Protein AF-A0A7C6SKD3-F1 (afdb_monomer)

Mean predicted aligned error: 18.14 Å

Sequence (193 aa):
MRTANIIDGQNKQSETYKFIPKTSSNDIINQKAKQEDQLNSYDFGNQLTISDEGLELLNKQMTEKSEEENKEENKIRDYYLELREQLKQAHESADATGESFESLGKCIQIAMRIVSGDRVPLQDQQYLMEHNMELYSMAMNMRMVKEDPKEWESLLEEDKEILKLQEFSLQENSIDTGTGIDASVEAINNKGL

Nearest PDB structures (foldseek):
  7zxe-assembly1_M  TM=4.364E-01  e=3.015E+00  Homo sapiens

Radius of gyration: 33.92 Å; Cα contacts (8 Å, |Δi|>4): 93; chains: 1; bounding box: 93×68×114 Å

Secondary structure (DSSP, 8-state):
------------------------HHHHHHHHHHHHHHHTTS--S---PPPHHHHHHHHHHHHHHHHHHHHHHHHHHHHHHHHHHHHHHHHHHHHHH-HHHHHHHHHHHHHHHHHTTPBPPHHHHHHHHHH-HHHHHHHHHTPPP-SSPPBPPPTTHHHHHHHHHHHHHHHTT--------------------

pLDDT: mean 70.15, std 23.28, range [31.17, 97.19]

Structure (mmCIF, N/CA/C/O backbone):
data_AF-A0A7C6SKD3-F1
#
_entry.id   AF-A0A7C6SKD3-F1
#
loop_
_atom_site.group_PDB
_atom_site.id
_atom_site.type_symbol
_atom_site.label_atom_id
_atom_site.label_alt_id
_atom_site.label_comp_id
_atom_site.label_asym_id
_atom_site.label_entity_id
_atom_site.label_seq_id
_atom_site.pdbx_PDB_ins_code
_atom_site.Cartn_x
_atom_site.Cartn_y
_atom_site.Cartn_z
_atom_site.occupancy
_atom_site.B_iso_or_equiv
_atom_site.auth_seq_id
_atom_site.auth_comp_id
_atom_site.auth_asym_id
_atom_site.auth_atom_id
_atom_site.pdbx_PDB_model_num
ATOM 1 N N . MET A 1 1 ? -6.766 -40.734 32.222 1.00 36.38 1 MET A N 1
ATOM 2 C CA . MET A 1 1 ? -6.476 -39.291 32.095 1.00 36.38 1 MET A CA 1
ATOM 3 C C . MET A 1 1 ? -6.251 -38.995 30.620 1.00 36.38 1 MET A C 1
ATOM 5 O O . MET A 1 1 ? -5.253 -39.442 30.077 1.00 36.38 1 MET A O 1
ATOM 9 N N . ARG A 1 2 ? -7.228 -38.379 29.946 1.00 35.38 2 ARG A N 1
ATOM 10 C CA . ARG A 1 2 ? -7.113 -37.904 28.559 1.00 35.38 2 ARG A CA 1
ATOM 11 C C . ARG A 1 2 ? -7.296 -36.393 28.612 1.00 35.38 2 ARG A C 1
ATOM 13 O O . ARG A 1 2 ? -8.394 -35.936 28.910 1.00 35.38 2 ARG A O 1
ATOM 20 N N . THR A 1 3 ? -6.209 -35.656 28.437 1.00 41.81 3 THR A N 1
ATOM 21 C CA . THR A 1 3 ? -6.215 -34.198 28.315 1.00 41.81 3 THR A CA 1
ATOM 22 C C . THR A 1 3 ? -6.422 -33.803 26.859 1.00 41.81 3 THR A C 1
ATOM 24 O O . THR A 1 3 ? -5.975 -34.492 25.943 1.00 41.81 3 THR A O 1
ATOM 27 N N . ALA A 1 4 ? -7.168 -32.717 26.702 1.00 35.06 4 ALA A N 1
ATOM 28 C CA . ALA A 1 4 ? -7.644 -32.108 25.474 1.00 35.06 4 ALA A CA 1
ATOM 29 C C . ALA A 1 4 ? -6.520 -31.553 24.580 1.00 35.06 4 ALA A C 1
ATOM 31 O O . ALA A 1 4 ? -5.434 -31.251 25.067 1.00 35.06 4 ALA A O 1
ATOM 32 N N . ASN A 1 5 ? -6.809 -31.345 23.292 1.00 32.47 5 ASN A N 1
ATOM 33 C CA . ASN A 1 5 ? -7.039 -29.989 22.783 1.00 32.47 5 ASN A CA 1
ATOM 34 C C . ASN A 1 5 ? -7.533 -30.007 21.332 1.00 32.47 5 ASN A C 1
ATOM 36 O O . ASN A 1 5 ? -6.982 -30.669 20.459 1.00 32.47 5 ASN A O 1
ATOM 40 N N . ILE A 1 6 ? -8.629 -29.276 21.146 1.00 40.06 6 ILE A N 1
ATOM 41 C CA . ILE A 1 6 ? -9.300 -28.935 19.898 1.00 40.06 6 ILE A CA 1
ATOM 42 C C . ILE A 1 6 ? -8.646 -27.657 19.401 1.00 40.06 6 ILE A C 1
ATOM 44 O O . ILE A 1 6 ? -8.921 -26.618 19.983 1.00 40.06 6 ILE A O 1
ATOM 48 N N . ILE A 1 7 ? -7.833 -27.708 18.353 1.00 39.44 7 ILE A N 1
ATOM 49 C CA . ILE A 1 7 ? -7.626 -26.570 17.453 1.00 39.44 7 ILE A CA 1
ATOM 50 C C . ILE A 1 7 ? -6.932 -27.099 16.203 1.00 39.44 7 ILE A C 1
ATOM 52 O O . ILE A 1 7 ? -5.850 -27.650 16.306 1.00 39.44 7 ILE A O 1
ATOM 56 N N . ASP A 1 8 ? -7.589 -26.970 15.056 1.00 32.28 8 ASP A N 1
ATOM 57 C CA . ASP A 1 8 ? -6.934 -26.612 13.797 1.00 32.28 8 ASP A CA 1
ATOM 58 C C . ASP A 1 8 ? -8.033 -26.140 12.847 1.00 32.28 8 ASP A C 1
ATOM 60 O O . ASP A 1 8 ? -8.538 -26.846 11.968 1.00 32.28 8 ASP A O 1
ATOM 64 N N . GLY A 1 9 ? -8.462 -24.904 13.116 1.00 32.34 9 GLY A N 1
ATOM 65 C CA . GLY A 1 9 ? -9.200 -24.097 12.166 1.00 32.34 9 GLY A CA 1
ATOM 66 C C . GLY A 1 9 ? -8.348 -23.959 10.915 1.00 32.34 9 GLY A C 1
ATOM 67 O O . GLY A 1 9 ? -7.273 -23.366 10.933 1.00 32.34 9 GLY A O 1
ATOM 68 N N . GLN A 1 10 ? -8.841 -24.550 9.834 1.00 33.12 10 GLN A N 1
ATOM 69 C CA . GLN A 1 10 ? -8.327 -24.389 8.486 1.00 33.12 10 GLN A CA 1
ATOM 70 C C . GLN A 1 10 ? -8.416 -22.906 8.097 1.00 33.12 10 GLN A C 1
ATOM 72 O O . GLN A 1 10 ? -9.406 -22.471 7.510 1.00 33.12 10 GLN A O 1
ATOM 77 N N . ASN A 1 11 ? -7.387 -22.126 8.439 1.00 31.17 11 ASN A N 1
ATOM 78 C CA . ASN A 1 11 ? -7.172 -20.793 7.899 1.00 31.17 11 ASN A CA 1
ATOM 79 C C . ASN A 1 11 ? -6.710 -20.963 6.448 1.00 31.17 11 ASN A C 1
ATOM 81 O O . ASN A 1 11 ? -5.537 -21.196 6.146 1.00 31.17 11 ASN A O 1
ATOM 85 N N . LYS A 1 12 ? -7.700 -20.976 5.557 1.00 35.66 12 LYS A N 1
ATOM 86 C CA . LYS A 1 12 ? -7.512 -21.043 4.118 1.00 35.66 12 LYS A CA 1
ATOM 87 C C . LYS A 1 12 ? -6.854 -19.745 3.654 1.00 35.66 12 LYS A C 1
ATOM 89 O O . LYS A 1 12 ? -7.475 -18.695 3.654 1.00 35.66 12 LYS A O 1
ATOM 94 N N . GLN A 1 13 ? -5.630 -19.913 3.162 1.00 32.72 13 GLN A N 1
ATOM 95 C CA . GLN A 1 13 ? -5.031 -19.120 2.092 1.00 32.72 13 GLN A CA 1
ATOM 96 C C . GLN A 1 13 ? -4.721 -17.663 2.458 1.00 32.72 13 GLN A C 1
ATOM 98 O O . GLN A 1 13 ? -5.365 -16.723 2.009 1.00 32.72 13 GLN A O 1
ATOM 103 N N . SER A 1 14 ? -3.599 -17.478 3.159 1.00 34.06 14 SER A N 1
ATOM 104 C CA . SER A 1 14 ? -2.745 -16.323 2.891 1.00 34.06 14 SER A CA 1
ATOM 105 C C . SER A 1 14 ? -2.306 -16.407 1.425 1.00 34.06 14 SER A C 1
ATOM 107 O O . SER A 1 14 ? -1.371 -17.145 1.099 1.00 34.06 14 SER A O 1
ATOM 109 N N . GLU A 1 15 ? -3.030 -15.727 0.536 1.00 34.03 15 GLU A N 1
ATOM 110 C CA . GLU A 1 15 ? -2.595 -15.487 -0.837 1.00 34.03 15 GLU A CA 1
ATOM 111 C C . GLU A 1 15 ? -1.220 -14.830 -0.770 1.00 34.03 15 GLU A C 1
ATOM 113 O O . GLU A 1 15 ? -1.035 -13.691 -0.343 1.00 34.03 15 GLU A O 1
ATOM 118 N N . THR A 1 16 ? -0.226 -15.641 -1.094 1.00 34.16 16 THR A N 1
ATOM 119 C CA . THR A 1 16 ? 1.167 -15.265 -1.147 1.00 34.16 16 THR A CA 1
ATOM 120 C C . THR A 1 16 ? 1.322 -14.155 -2.174 1.00 34.16 16 THR A C 1
ATOM 122 O O . THR A 1 16 ? 0.860 -14.276 -3.310 1.00 34.16 16 THR A O 1
ATOM 125 N N . TYR A 1 17 ? 1.988 -13.070 -1.773 1.00 39.38 17 TYR A N 1
ATOM 126 C CA . TYR A 1 17 ? 2.496 -12.052 -2.684 1.00 39.38 17 TYR A CA 1
ATOM 127 C C . TYR A 1 17 ? 3.259 -12.768 -3.796 1.00 39.38 17 TYR A C 1
ATOM 129 O O . TYR A 1 17 ? 4.359 -13.282 -3.580 1.00 39.38 17 TYR A O 1
ATOM 137 N N . LYS A 1 18 ? 2.655 -12.856 -4.981 1.00 36.44 18 LYS A N 1
ATOM 138 C CA . LYS A 1 18 ? 3.355 -13.305 -6.174 1.00 36.44 18 LYS A CA 1
ATOM 139 C C . LYS A 1 18 ? 4.285 -12.171 -6.567 1.00 36.44 18 LYS A C 1
ATOM 141 O O . LYS A 1 18 ? 3.923 -11.302 -7.351 1.00 36.44 18 LYS A O 1
ATOM 146 N N . PHE A 1 19 ? 5.481 -12.187 -5.984 1.00 45.16 19 PHE A N 1
ATOM 147 C CA . PHE A 1 19 ? 6.640 -11.602 -6.634 1.00 45.16 19 PHE A CA 1
ATOM 148 C C . PHE A 1 19 ? 6.647 -12.143 -8.057 1.00 45.16 19 PHE A C 1
ATOM 150 O O . PHE A 1 19 ? 6.649 -13.363 -8.247 1.00 45.16 19 PHE A O 1
ATOM 157 N N . ILE A 1 20 ? 6.590 -11.247 -9.041 1.00 43.16 20 ILE A N 1
ATOM 158 C CA . ILE A 1 20 ? 6.841 -11.616 -10.430 1.00 43.16 20 ILE A CA 1
ATOM 159 C C . ILE A 1 20 ? 8.179 -12.366 -10.401 1.00 43.16 20 ILE A C 1
ATOM 161 O O . ILE A 1 20 ? 9.155 -11.810 -9.882 1.00 43.16 20 ILE A O 1
ATOM 165 N N . PRO A 1 21 ? 8.241 -13.643 -10.828 1.00 38.19 21 PRO A N 1
ATOM 166 C CA . PRO A 1 21 ? 9.506 -14.347 -10.860 1.00 38.19 21 PRO A CA 1
ATOM 167 C C . PRO A 1 21 ? 10.423 -13.529 -11.758 1.00 38.19 21 PRO A C 1
ATOM 169 O O . PRO A 1 21 ? 10.154 -13.374 -12.950 1.00 38.19 21 PRO A O 1
ATOM 172 N N . LYS A 1 22 ? 11.486 -12.967 -11.173 1.00 43.47 22 LYS A N 1
ATOM 173 C CA . LYS A 1 22 ? 12.591 -12.435 -11.960 1.00 43.47 22 LYS A CA 1
ATOM 174 C C . LYS A 1 22 ? 13.006 -13.578 -12.873 1.00 43.47 22 LYS A C 1
ATOM 176 O O . LYS A 1 22 ? 13.330 -14.656 -12.370 1.00 43.47 22 LYS A O 1
ATOM 181 N N . THR A 1 23 ? 12.947 -13.359 -14.184 1.00 40.09 23 THR A N 1
ATOM 182 C CA . THR A 1 23 ? 13.621 -14.232 -15.145 1.00 40.09 23 THR A CA 1
ATOM 183 C C . THR A 1 23 ? 15.024 -14.444 -14.607 1.00 40.09 23 THR A C 1
ATOM 185 O O . THR A 1 23 ? 15.772 -13.482 -14.413 1.00 40.09 23 THR A O 1
ATOM 188 N N . SER A 1 24 ? 15.320 -15.687 -14.236 1.00 37.78 24 SER A N 1
ATOM 189 C CA . SER A 1 24 ? 16.590 -16.059 -13.632 1.00 37.78 24 SER A CA 1
ATOM 190 C C . SER A 1 24 ? 17.704 -15.635 -14.587 1.00 37.78 24 SER A C 1
ATOM 192 O O . SER A 1 24 ? 17.498 -15.643 -15.800 1.00 37.78 24 SER A O 1
ATOM 194 N N . SER A 1 25 ? 18.908 -15.323 -14.101 1.00 44.19 25 SER A N 1
ATOM 195 C CA . SER A 1 25 ? 20.061 -15.102 -14.991 1.00 44.19 25 SER A CA 1
ATOM 196 C C . SER A 1 25 ? 20.224 -16.237 -16.019 1.00 44.19 25 SER A C 1
ATOM 198 O O . SER A 1 25 ? 20.675 -15.999 -17.134 1.00 44.19 25 SER A O 1
ATOM 200 N N . ASN A 1 26 ? 19.765 -17.451 -15.688 1.00 46.06 26 ASN A N 1
ATOM 201 C CA . ASN A 1 26 ? 19.699 -18.592 -16.603 1.00 46.06 26 ASN A CA 1
ATOM 202 C C . ASN A 1 26 ? 18.664 -18.439 -17.737 1.00 46.06 26 ASN A C 1
ATOM 204 O O . ASN A 1 26 ? 18.914 -18.906 -18.845 1.00 46.06 26 ASN A O 1
ATOM 208 N N . ASP A 1 27 ? 17.536 -17.764 -17.511 1.00 47.34 27 ASP A N 1
ATOM 209 C CA . ASP A 1 27 ? 16.519 -17.493 -18.537 1.00 47.34 27 ASP A CA 1
ATOM 210 C C . ASP A 1 27 ? 17.016 -16.459 -19.559 1.00 47.34 27 ASP A C 1
ATOM 212 O O . ASP A 1 27 ? 16.749 -16.591 -20.752 1.00 47.34 27 ASP A O 1
ATOM 216 N N . ILE A 1 28 ? 17.820 -15.488 -19.111 1.00 50.88 28 ILE A N 1
ATOM 217 C CA . ILE A 1 28 ? 18.489 -14.498 -19.972 1.00 50.88 28 ILE A CA 1
ATOM 218 C C . ILE A 1 28 ? 19.565 -15.175 -20.835 1.00 50.88 28 ILE A C 1
ATOM 220 O O . ILE A 1 28 ? 19.657 -14.921 -22.036 1.00 50.88 28 ILE A O 1
ATOM 224 N N . ILE A 1 29 ? 20.353 -16.084 -20.249 1.00 50.59 29 ILE A N 1
ATOM 225 C CA . ILE A 1 29 ? 21.375 -16.864 -20.969 1.00 50.59 29 ILE A CA 1
ATOM 226 C C . ILE A 1 29 ? 20.727 -17.786 -22.015 1.00 50.59 29 ILE A C 1
AT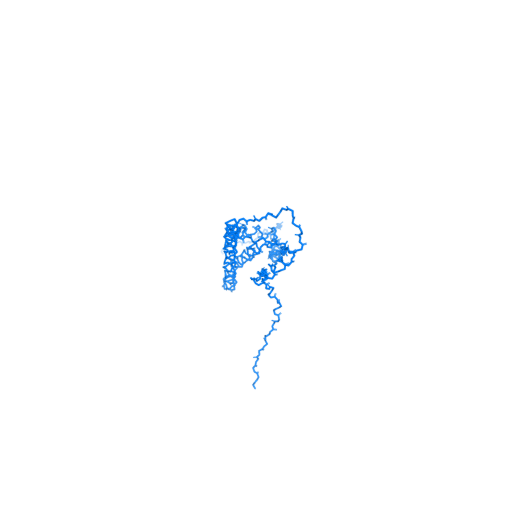OM 228 O O . ILE A 1 29 ? 21.197 -17.856 -23.150 1.00 50.59 29 ILE A O 1
ATOM 232 N N . ASN A 1 30 ? 19.609 -18.434 -21.676 1.00 50.44 30 ASN A N 1
ATOM 233 C CA . ASN A 1 30 ? 18.868 -19.288 -22.607 1.00 50.44 30 ASN A CA 1
ATOM 234 C C . ASN A 1 30 ? 18.190 -18.488 -23.732 1.00 50.44 30 ASN A C 1
ATOM 236 O O . ASN A 1 30 ? 18.108 -18.975 -24.860 1.00 50.44 30 ASN A O 1
ATOM 240 N N . GLN A 1 31 ? 17.735 -17.259 -23.465 1.00 52.88 31 GLN A N 1
ATOM 241 C CA . GLN A 1 31 ? 17.259 -16.345 -24.509 1.00 52.88 31 GLN A CA 1
ATOM 242 C C . GLN A 1 31 ? 18.395 -15.887 -25.434 1.00 52.88 31 GLN A C 1
ATOM 244 O O . GLN A 1 31 ? 18.189 -15.861 -26.647 1.00 52.88 31 GLN A O 1
ATOM 249 N N . LYS A 1 32 ? 19.596 -15.619 -24.897 1.00 53.09 32 LYS A N 1
ATOM 250 C CA . LYS A 1 32 ? 20.808 -15.331 -25.686 1.00 53.09 32 LYS A CA 1
ATOM 251 C C . LYS A 1 32 ? 21.160 -16.473 -26.641 1.00 53.09 32 LYS A C 1
ATOM 253 O O . LYS A 1 32 ? 21.282 -16.239 -27.837 1.00 53.09 32 LYS A O 1
ATOM 258 N N . ALA A 1 33 ? 21.219 -17.710 -26.143 1.00 48.31 33 ALA A N 1
ATOM 259 C CA . ALA A 1 33 ? 21.529 -18.884 -26.965 1.00 48.31 33 ALA A CA 1
ATOM 260 C C . ALA A 1 33 ? 20.506 -19.094 -28.101 1.00 48.31 33 ALA A C 1
ATOM 262 O O . ALA A 1 33 ? 20.862 -19.428 -29.226 1.00 48.31 33 ALA A O 1
ATOM 263 N N . LYS A 1 34 ? 19.220 -18.828 -27.833 1.00 42.53 34 LYS A N 1
ATOM 264 C CA . LYS A 1 34 ? 18.143 -18.942 -28.831 1.00 42.53 34 LYS A CA 1
ATOM 265 C C . LYS A 1 34 ? 18.158 -17.815 -29.875 1.00 42.53 34 LYS A C 1
ATOM 267 O O . LYS A 1 34 ? 17.693 -18.025 -30.992 1.00 42.53 34 LYS A O 1
ATOM 272 N N . GLN A 1 35 ? 18.660 -16.630 -29.516 1.00 49.22 35 GLN A N 1
ATOM 273 C CA . GLN A 1 35 ? 18.865 -15.501 -30.434 1.00 49.22 35 GLN A CA 1
ATOM 274 C C . GLN A 1 35 ? 20.098 -15.710 -31.324 1.00 49.22 35 GLN A C 1
ATOM 276 O O . GLN A 1 35 ? 20.041 -15.405 -32.514 1.00 49.22 35 GLN A O 1
ATOM 281 N N . GLU A 1 36 ? 21.176 -16.281 -30.782 1.00 47.78 36 GLU A N 1
ATOM 282 C CA . GLU A 1 36 ? 22.400 -16.616 -31.526 1.00 47.78 36 GLU A CA 1
ATOM 283 C C . GLU A 1 36 ? 22.137 -17.648 -32.644 1.00 47.78 36 GLU A C 1
ATOM 285 O O . GLU A 1 36 ? 22.645 -17.489 -33.756 1.00 47.78 36 GLU A O 1
ATOM 290 N N . ASP A 1 37 ? 21.252 -18.626 -32.412 1.00 50.78 37 ASP A N 1
ATOM 291 C CA . ASP A 1 37 ? 20.824 -19.591 -33.440 1.00 50.78 37 ASP A CA 1
ATOM 292 C C . ASP A 1 37 ? 19.944 -18.964 -34.540 1.00 50.78 37 ASP A C 1
ATOM 294 O O . ASP A 1 37 ? 20.003 -19.375 -35.700 1.00 50.78 37 ASP A O 1
ATOM 298 N N . GLN A 1 38 ? 19.131 -17.953 -34.212 1.00 46.69 38 GLN A N 1
ATOM 299 C CA . GLN A 1 38 ? 18.256 -17.283 -35.187 1.00 46.69 38 GLN A CA 1
ATOM 300 C C . GLN A 1 38 ? 19.010 -16.266 -36.062 1.00 46.69 38 GLN A C 1
ATOM 302 O O . GLN A 1 38 ? 18.671 -16.099 -37.237 1.00 46.69 38 GLN A O 1
ATOM 307 N N . LEU A 1 39 ? 20.057 -15.629 -35.525 1.00 46.00 39 LEU A N 1
ATOM 308 C CA . LEU A 1 39 ? 20.878 -14.632 -36.225 1.00 46.00 39 LEU A CA 1
ATOM 309 C C . LEU A 1 39 ? 21.798 -15.235 -37.301 1.00 46.00 39 LEU A C 1
ATOM 311 O O . LEU A 1 39 ? 22.167 -14.535 -38.239 1.00 46.00 39 LEU A O 1
ATOM 315 N N . ASN A 1 40 ? 22.110 -16.532 -37.227 1.00 47.28 40 ASN A N 1
ATOM 316 C CA . ASN A 1 40 ? 22.946 -17.225 -38.217 1.00 47.28 40 ASN A CA 1
ATOM 317 C C . ASN A 1 40 ? 22.213 -17.638 -39.511 1.00 47.28 40 ASN A C 1
ATOM 319 O O . ASN A 1 40 ? 22.817 -18.280 -40.369 1.00 47.28 40 ASN A O 1
ATOM 323 N N . SER A 1 41 ? 20.930 -17.287 -39.679 1.00 45.91 41 SER A N 1
ATOM 324 C CA . SER A 1 41 ? 20.141 -17.657 -40.871 1.00 45.91 41 SER A CA 1
ATOM 325 C C . SER A 1 41 ? 19.769 -16.494 -41.800 1.00 45.91 41 SER A C 1
ATOM 327 O O . SER A 1 41 ? 19.127 -16.725 -42.825 1.00 45.91 41 SER A O 1
ATOM 329 N N . TYR A 1 42 ? 20.163 -15.256 -41.479 1.00 42.62 42 TYR A N 1
ATOM 330 C CA . TYR A 1 42 ? 19.771 -14.074 -42.250 1.00 42.62 42 TYR A CA 1
ATOM 331 C C . TYR A 1 42 ? 20.928 -13.552 -43.111 1.00 42.62 42 TYR A C 1
ATOM 333 O O . TYR A 1 42 ? 21.906 -13.001 -42.609 1.00 42.62 42 TYR A O 1
ATOM 341 N N . ASP A 1 43 ? 20.793 -13.757 -44.421 1.00 48.34 43 ASP A N 1
ATOM 342 C CA . ASP A 1 43 ? 21.703 -13.287 -45.465 1.00 48.34 43 ASP A CA 1
ATOM 343 C C . ASP A 1 43 ? 21.813 -11.748 -45.468 1.00 48.34 43 ASP A C 1
ATOM 345 O O . ASP A 1 43 ? 20.840 -11.015 -45.269 1.00 48.34 43 ASP A O 1
ATOM 349 N N . PHE A 1 44 ? 23.044 -11.270 -45.623 1.00 49.59 44 PHE A N 1
ATOM 350 C CA . PHE A 1 44 ? 23.548 -9.976 -45.169 1.00 49.59 44 PHE A CA 1
ATOM 351 C C . PHE A 1 44 ? 23.442 -8.906 -46.260 1.00 49.59 44 PHE A C 1
ATOM 353 O O . PHE A 1 44 ? 23.948 -9.074 -47.366 1.00 49.59 44 PHE A O 1
ATOM 360 N N . GLY A 1 45 ? 22.856 -7.755 -45.919 1.00 46.12 45 GLY A N 1
ATOM 361 C CA . GLY A 1 45 ? 22.922 -6.549 -46.749 1.00 46.12 45 GLY A CA 1
ATOM 362 C C . GLY A 1 45 ? 23.544 -5.352 -46.040 1.00 46.12 45 GLY A C 1
ATOM 363 O O . GLY A 1 45 ? 24.390 -4.693 -46.620 1.00 46.12 45 GLY A O 1
ATOM 364 N N . ASN A 1 46 ? 23.148 -5.083 -44.792 1.00 56.16 46 ASN A N 1
ATOM 365 C CA . ASN A 1 46 ? 23.699 -4.022 -43.943 1.00 56.16 46 ASN A CA 1
ATOM 366 C C . ASN A 1 46 ? 23.430 -4.383 -42.472 1.00 56.16 46 ASN A C 1
ATOM 368 O O . ASN A 1 46 ? 22.368 -4.063 -41.937 1.00 56.16 46 ASN A O 1
ATOM 372 N N . GLN A 1 47 ? 24.351 -5.088 -41.815 1.00 57.72 47 GLN A N 1
ATOM 373 C CA . GLN A 1 47 ? 24.240 -5.364 -40.381 1.00 57.72 47 GLN A CA 1
ATOM 374 C C . GLN A 1 47 ? 24.671 -4.123 -39.594 1.00 57.72 47 GLN A C 1
ATOM 376 O O . GLN A 1 47 ? 25.832 -3.722 -39.627 1.00 57.72 47 GLN A O 1
ATOM 381 N N . LEU A 1 48 ? 23.728 -3.504 -38.885 1.00 63.44 48 LEU A N 1
ATOM 382 C CA . LEU A 1 48 ? 24.029 -2.481 -37.887 1.00 63.44 48 LEU A CA 1
ATOM 383 C C . LEU A 1 48 ? 24.611 -3.177 -36.653 1.00 63.44 48 LEU A C 1
ATOM 385 O O . LEU A 1 48 ? 23.876 -3.739 -35.845 1.00 63.44 48 LEU A O 1
ATOM 389 N N . THR A 1 49 ? 25.934 -3.168 -36.524 1.00 68.06 49 THR A N 1
ATOM 390 C CA . THR A 1 49 ? 26.627 -3.604 -35.309 1.00 68.06 49 THR A CA 1
ATOM 391 C C . THR A 1 49 ? 26.887 -2.394 -34.420 1.00 68.06 49 THR A C 1
ATOM 393 O O . THR A 1 49 ? 27.441 -1.393 -34.876 1.00 68.06 49 THR A O 1
ATOM 396 N N . ILE A 1 50 ? 26.491 -2.474 -33.153 1.00 76.62 50 ILE A N 1
ATOM 397 C CA . ILE A 1 50 ? 26.901 -1.502 -32.134 1.00 76.62 50 ILE A CA 1
ATOM 398 C C . ILE A 1 50 ? 28.404 -1.685 -31.875 1.00 76.62 50 ILE A C 1
ATOM 400 O O . ILE A 1 50 ? 28.878 -2.819 -31.829 1.00 76.62 50 ILE A O 1
ATOM 404 N N . SER A 1 51 ? 29.156 -0.584 -31.746 1.00 85.38 51 SER A N 1
ATOM 405 C CA . SER A 1 51 ? 30.565 -0.650 -31.336 1.00 85.38 51 SER A CA 1
ATOM 406 C C . SER A 1 51 ? 30.681 -1.237 -29.928 1.00 85.38 51 SER A C 1
ATOM 408 O O . SER A 1 51 ? 29.779 -1.052 -29.115 1.00 85.38 51 SER A O 1
ATOM 410 N N . ASP A 1 52 ? 31.800 -1.885 -29.605 1.00 84.62 52 ASP A N 1
ATOM 411 C CA . ASP A 1 52 ? 32.017 -2.463 -28.269 1.00 84.62 52 ASP A CA 1
ATOM 412 C C . ASP A 1 52 ? 31.798 -1.428 -27.144 1.00 84.62 52 ASP A C 1
ATOM 414 O O . ASP A 1 52 ? 31.127 -1.716 -26.154 1.00 84.62 52 ASP A O 1
ATOM 418 N N . GLU A 1 53 ? 32.253 -0.186 -27.354 1.00 85.38 53 GLU A N 1
ATOM 419 C CA . GLU A 1 53 ? 32.031 0.950 -26.443 1.00 85.38 53 GLU A CA 1
ATOM 420 C C . GLU A 1 53 ? 30.539 1.313 -26.297 1.00 85.38 53 GLU A C 1
ATOM 422 O O . GLU A 1 53 ? 30.059 1.594 -25.198 1.00 85.38 53 GLU A O 1
ATOM 427 N N . GLY A 1 54 ? 29.767 1.264 -27.389 1.00 87.31 54 GLY A N 1
ATOM 428 C CA . GLY A 1 54 ? 28.322 1.497 -27.351 1.00 87.31 54 GLY A CA 1
ATOM 429 C C . GLY A 1 54 ? 27.558 0.378 -26.636 1.00 87.31 54 GLY A C 1
ATOM 430 O O . GLY A 1 54 ? 26.556 0.643 -25.970 1.00 87.31 54 GLY A O 1
ATOM 431 N N . LEU A 1 55 ? 28.040 -0.864 -26.734 1.00 85.00 55 LEU A N 1
ATOM 432 C CA . LEU A 1 55 ? 27.458 -2.013 -26.041 1.00 85.00 55 LEU A CA 1
ATOM 433 C C . LEU A 1 55 ? 27.702 -1.917 -24.529 1.00 85.00 55 LEU A C 1
ATOM 435 O O . LEU A 1 55 ? 26.801 -2.189 -23.734 1.00 85.00 55 LEU A O 1
ATOM 439 N N . GLU A 1 56 ? 28.909 -1.510 -24.131 1.00 86.62 56 GLU A N 1
ATOM 440 C CA . GLU A 1 56 ? 29.274 -1.282 -22.732 1.00 86.62 56 GLU A CA 1
ATOM 441 C C . GLU A 1 56 ? 28.425 -0.170 -22.104 1.00 86.62 56 GLU A C 1
ATOM 443 O O . GLU A 1 56 ? 27.855 -0.371 -21.029 1.00 86.62 56 GLU A O 1
ATOM 448 N N . LEU A 1 57 ? 28.258 0.960 -22.802 1.00 91.25 57 LEU A N 1
ATOM 449 C CA . LEU A 1 57 ? 27.398 2.062 -22.360 1.00 91.25 57 LEU A CA 1
ATOM 450 C C . LEU A 1 57 ? 25.947 1.603 -22.145 1.00 91.25 57 LEU A C 1
ATOM 452 O O . LEU A 1 57 ? 25.342 1.924 -21.122 1.00 91.25 57 LEU A O 1
ATOM 456 N N . LEU A 1 58 ? 25.395 0.836 -23.091 1.00 88.19 58 LEU A N 1
ATOM 457 C CA . LEU A 1 58 ? 24.028 0.324 -22.995 1.00 88.19 58 LEU A CA 1
ATOM 458 C C . LEU A 1 58 ? 23.870 -0.625 -21.803 1.00 88.19 58 LEU A C 1
ATOM 460 O O . LEU A 1 58 ? 22.927 -0.483 -21.028 1.00 88.19 58 LEU A O 1
ATOM 464 N N . ASN A 1 59 ? 24.800 -1.568 -21.629 1.00 86.06 59 ASN A N 1
ATOM 465 C CA . ASN A 1 59 ? 24.779 -2.486 -20.492 1.00 86.06 59 ASN A CA 1
ATOM 466 C C . ASN A 1 59 ? 24.865 -1.72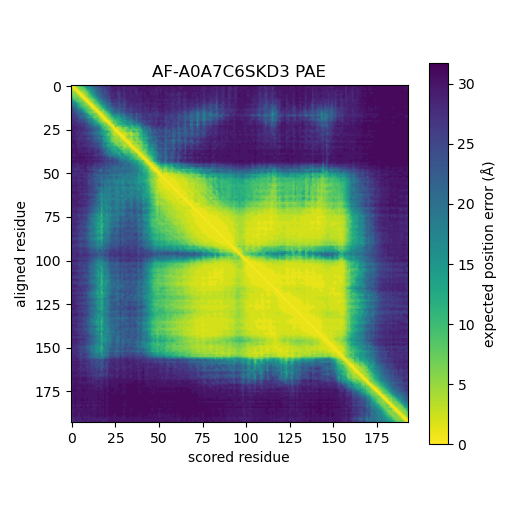9 -19.165 1.00 86.06 59 ASN A C 1
ATOM 468 O O . ASN A 1 59 ? 24.097 -2.026 -18.255 1.00 86.06 59 ASN A O 1
ATOM 472 N N . LYS A 1 60 ? 25.739 -0.720 -19.079 1.00 91.56 60 LYS A N 1
ATOM 473 C CA . LYS A 1 60 ? 25.869 0.141 -17.901 1.00 91.56 60 LYS A CA 1
ATOM 474 C C . LYS A 1 60 ? 24.564 0.875 -17.583 1.00 91.56 60 LYS A C 1
ATOM 476 O O . LYS A 1 60 ? 24.103 0.839 -16.445 1.00 91.56 60 LYS A O 1
ATOM 481 N N . GLN A 1 61 ? 23.929 1.478 -18.587 1.00 90.00 61 GLN A N 1
ATOM 482 C CA . GLN A 1 61 ? 22.644 2.155 -18.411 1.00 90.00 61 GLN A CA 1
ATOM 483 C C . GLN A 1 61 ? 21.546 1.180 -17.956 1.00 90.00 61 GLN A C 1
ATOM 485 O O . GLN A 1 61 ? 20.725 1.515 -17.104 1.00 90.00 61 GLN A O 1
ATOM 490 N N . MET A 1 62 ? 21.538 -0.041 -18.497 1.00 83.19 62 MET A N 1
ATOM 491 C CA . MET A 1 62 ? 20.601 -1.090 -18.091 1.00 83.19 62 MET A CA 1
ATOM 492 C C . MET A 1 62 ? 20.837 -1.541 -16.645 1.00 83.19 62 MET A C 1
ATOM 494 O O . MET A 1 62 ? 19.867 -1.732 -15.911 1.00 83.19 62 MET A O 1
ATOM 498 N N . THR A 1 63 ? 22.094 -1.688 -16.211 1.00 84.56 63 THR A N 1
ATOM 499 C CA . THR A 1 63 ? 22.414 -2.034 -14.818 1.00 84.56 63 THR A CA 1
ATOM 500 C C . THR A 1 63 ? 22.024 -0.922 -13.854 1.00 84.56 63 THR A C 1
ATOM 502 O O . THR A 1 63 ? 21.360 -1.213 -12.866 1.00 84.56 63 THR A O 1
ATOM 505 N N . GLU A 1 64 ? 22.341 0.338 -14.167 1.00 88.50 64 GLU A N 1
ATOM 506 C CA . GLU A 1 64 ? 21.990 1.498 -13.333 1.00 88.50 64 GLU A CA 1
ATOM 507 C C . GLU A 1 64 ? 20.471 1.625 -13.185 1.00 88.50 64 GLU A C 1
ATOM 509 O O . GLU A 1 64 ? 19.954 1.716 -12.073 1.00 88.50 64 GLU A O 1
ATOM 514 N N . LYS A 1 65 ? 19.735 1.515 -14.297 1.00 81.62 6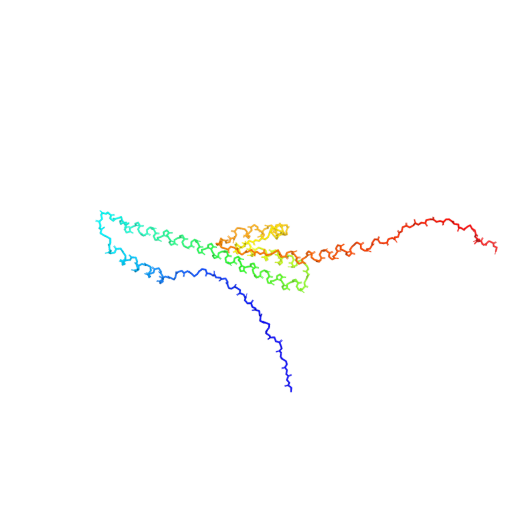5 LYS A N 1
ATOM 515 C CA . LYS A 1 65 ? 18.270 1.533 -14.280 1.00 81.62 65 LYS A CA 1
ATOM 516 C C . LYS A 1 65 ? 17.691 0.384 -13.449 1.00 81.62 65 LYS A C 1
ATOM 518 O O . LYS A 1 65 ? 16.796 0.602 -12.639 1.00 81.62 65 LYS A O 1
ATOM 523 N N . SER A 1 66 ? 18.218 -0.830 -13.615 1.00 79.50 66 SER A N 1
ATOM 524 C CA . SER A 1 66 ? 17.808 -1.989 -12.814 1.00 79.50 66 SER A CA 1
ATOM 525 C C . SER A 1 66 ? 18.091 -1.772 -11.322 1.00 79.50 66 SER A C 1
ATOM 527 O O . SER A 1 66 ? 17.285 -2.143 -10.472 1.00 79.50 66 SER A O 1
ATOM 529 N N . GLU A 1 67 ? 19.232 -1.191 -10.958 1.00 86.12 67 GLU A N 1
ATOM 530 C CA . GLU A 1 67 ? 19.567 -0.878 -9.564 1.00 86.12 67 GLU A CA 1
ATOM 531 C C . GLU A 1 67 ? 18.619 0.163 -8.956 1.00 86.12 67 GLU A C 1
ATOM 533 O O . GLU A 1 67 ? 18.161 -0.019 -7.825 1.00 86.12 67 GLU A O 1
ATOM 538 N N . GLU A 1 68 ? 18.282 1.214 -9.706 1.00 81.44 68 GLU A N 1
ATOM 539 C CA . GLU A 1 68 ? 17.309 2.232 -9.298 1.00 81.44 68 GLU A CA 1
ATOM 540 C C . GLU A 1 68 ? 15.912 1.638 -9.092 1.00 81.44 68 GLU A C 1
ATOM 542 O O . GLU A 1 68 ? 15.311 1.844 -8.037 1.00 81.44 68 GLU A O 1
ATOM 547 N N . GLU A 1 69 ? 15.428 0.836 -10.043 1.00 77.06 69 GLU A N 1
ATOM 548 C CA . GLU A 1 69 ? 14.144 0.132 -9.933 1.00 77.06 69 GLU A CA 1
ATOM 549 C C . GLU A 1 69 ? 14.118 -0.779 -8.698 1.00 77.06 69 GLU A C 1
ATOM 551 O O . GLU A 1 69 ? 13.195 -0.706 -7.884 1.00 77.06 69 GLU A O 1
ATOM 556 N N . ASN A 1 70 ? 15.178 -1.565 -8.479 1.00 82.88 70 ASN A N 1
ATOM 557 C CA . ASN A 1 70 ? 15.295 -2.403 -7.285 1.00 82.88 70 ASN A CA 1
ATOM 558 C C . ASN A 1 70 ? 15.284 -1.570 -5.994 1.00 82.88 70 ASN A C 1
ATOM 560 O O . ASN A 1 70 ? 14.733 -2.007 -4.984 1.00 82.88 70 ASN A O 1
ATOM 564 N N . LYS A 1 71 ? 15.898 -0.382 -5.992 1.00 88.19 71 LYS A N 1
ATOM 565 C CA . LYS A 1 71 ? 15.932 0.499 -4.820 1.00 88.19 71 LYS A CA 1
ATOM 566 C C . LYS A 1 71 ? 14.547 1.042 -4.484 1.00 88.19 71 LYS A C 1
ATOM 568 O O . LYS A 1 71 ? 14.184 1.038 -3.309 1.00 88.19 71 LYS A O 1
ATOM 573 N N . GLU A 1 72 ? 13.781 1.488 -5.476 1.00 84.62 72 GLU A N 1
ATOM 574 C CA . GLU A 1 72 ? 12.409 1.960 -5.258 1.00 84.62 72 GLU A CA 1
ATOM 575 C C . GLU A 1 72 ? 11.485 0.818 -4.812 1.00 84.62 72 GLU A C 1
ATOM 577 O O . GLU A 1 72 ? 10.767 0.960 -3.822 1.00 84.62 72 GLU A O 1
ATOM 582 N N . GLU A 1 73 ? 11.577 -0.360 -5.439 1.00 86.50 73 GLU A N 1
ATOM 583 C CA . GLU A 1 73 ? 10.832 -1.545 -4.995 1.00 86.50 73 GLU A CA 1
ATOM 584 C C . GLU A 1 73 ? 11.163 -1.942 -3.551 1.00 86.50 73 GLU A C 1
ATOM 586 O O . GLU A 1 73 ? 10.276 -2.342 -2.793 1.00 86.50 73 GLU A O 1
ATOM 591 N N . ASN A 1 74 ? 12.435 -1.840 -3.154 1.00 89.69 74 ASN A N 1
ATOM 592 C CA . ASN A 1 74 ? 12.855 -2.121 -1.784 1.00 89.69 74 ASN A CA 1
ATOM 593 C C . ASN A 1 74 ? 12.243 -1.119 -0.798 1.00 89.69 74 ASN A C 1
ATOM 595 O O . ASN A 1 74 ? 11.725 -1.546 0.227 1.00 89.69 74 ASN A O 1
ATOM 599 N N . LYS A 1 75 ? 12.215 0.181 -1.122 1.00 93.12 75 LYS A N 1
ATOM 600 C CA . LYS A 1 75 ? 11.578 1.194 -0.260 1.00 93.12 75 LYS A CA 1
ATOM 601 C C . LYS A 1 75 ? 10.093 0.921 -0.054 1.00 93.12 75 LYS A C 1
ATOM 603 O O . LYS A 1 75 ? 9.618 0.975 1.077 1.00 93.12 75 LYS A O 1
ATOM 608 N N . ILE A 1 76 ? 9.369 0.613 -1.132 1.00 93.25 76 ILE A N 1
ATOM 609 C CA . ILE A 1 76 ? 7.938 0.297 -1.053 1.00 93.25 76 ILE A CA 1
ATOM 610 C C . ILE A 1 76 ? 7.725 -0.953 -0.193 1.00 93.25 76 ILE A C 1
ATOM 612 O O . ILE A 1 76 ? 6.831 -0.984 0.652 1.00 93.25 76 ILE A O 1
ATOM 616 N N . ARG A 1 77 ? 8.574 -1.974 -0.364 1.00 92.25 77 ARG A N 1
ATOM 617 C CA . ARG A 1 77 ? 8.520 -3.202 0.436 1.00 92.25 77 ARG A CA 1
ATOM 618 C C . ARG A 1 77 ? 8.766 -2.937 1.917 1.00 92.25 77 ARG A C 1
ATOM 620 O O . ARG A 1 77 ? 8.011 -3.444 2.742 1.00 92.25 77 ARG A O 1
ATOM 627 N N . ASP A 1 78 ? 9.799 -2.173 2.244 1.00 94.31 78 ASP A N 1
ATOM 628 C CA . ASP A 1 78 ? 10.157 -1.859 3.626 1.00 94.31 78 ASP A CA 1
ATOM 629 C C . ASP A 1 78 ? 9.030 -1.071 4.303 1.00 94.31 78 ASP A C 1
ATOM 631 O O . ASP A 1 78 ? 8.592 -1.432 5.395 1.00 94.31 78 ASP A O 1
ATOM 635 N N . TYR A 1 79 ? 8.471 -0.080 3.602 1.00 95.69 79 TYR A N 1
ATOM 636 C CA . TYR A 1 79 ? 7.316 0.680 4.074 1.00 95.69 79 TYR A CA 1
ATOM 637 C C . TYR A 1 79 ? 6.080 -0.205 4.293 1.00 95.69 79 TYR A C 1
ATOM 639 O O . TYR A 1 79 ? 5.390 -0.101 5.306 1.00 95.69 79 TYR A O 1
ATOM 647 N N . TYR A 1 80 ? 5.811 -1.138 3.378 1.00 94.44 80 TYR A N 1
ATOM 648 C CA . TYR A 1 80 ? 4.706 -2.081 3.524 1.00 94.44 80 TYR A CA 1
ATOM 649 C C . TYR A 1 80 ? 4.858 -2.990 4.755 1.00 94.44 80 TYR A C 1
ATOM 651 O O . TYR A 1 80 ? 3.883 -3.271 5.457 1.00 94.44 80 TYR A O 1
ATOM 659 N N . LEU A 1 81 ? 6.080 -3.460 5.027 1.00 94.69 81 LEU A N 1
ATOM 660 C CA . LEU A 1 81 ? 6.380 -4.264 6.214 1.00 94.69 81 LEU A CA 1
ATOM 661 C C . LEU A 1 81 ? 6.193 -3.460 7.502 1.00 94.69 81 LEU A C 1
ATOM 663 O O . LEU A 1 81 ? 5.663 -3.997 8.473 1.00 94.69 81 LEU A O 1
ATOM 667 N N . GLU A 1 82 ? 6.573 -2.185 7.492 1.00 96.12 82 GLU A N 1
ATOM 668 C CA . GLU A 1 82 ? 6.351 -1.275 8.611 1.00 96.12 82 GLU A CA 1
ATOM 669 C C . GLU A 1 82 ? 4.855 -1.112 8.911 1.00 96.12 82 GLU A C 1
ATOM 671 O O . GLU A 1 82 ? 4.430 -1.336 10.044 1.00 96.12 82 GLU A O 1
ATOM 676 N N . LEU A 1 83 ? 4.035 -0.821 7.894 1.00 94.88 83 LEU A N 1
ATOM 677 C CA . LEU A 1 83 ? 2.579 -0.718 8.055 1.00 94.88 83 LEU A CA 1
ATOM 678 C C . LEU A 1 83 ? 1.969 -2.010 8.603 1.00 94.88 83 LEU A C 1
ATOM 680 O O . LEU A 1 83 ? 1.090 -1.971 9.460 1.00 94.88 83 LEU A O 1
ATOM 684 N N . ARG A 1 84 ? 2.451 -3.168 8.145 1.00 93.81 84 ARG A N 1
ATOM 685 C CA . ARG A 1 84 ? 1.978 -4.467 8.633 1.00 93.81 84 ARG A CA 1
ATOM 686 C C . ARG A 1 84 ? 2.263 -4.664 10.123 1.00 93.81 84 ARG A C 1
ATOM 688 O O . ARG A 1 84 ? 1.428 -5.225 10.831 1.00 93.81 84 ARG A O 1
ATOM 695 N N . GLU A 1 85 ? 3.430 -4.233 10.585 1.00 94.44 85 GLU A N 1
ATOM 696 C CA . GLU A 1 85 ? 3.800 -4.306 11.998 1.00 94.44 85 GLU A CA 1
ATOM 697 C C . GLU A 1 85 ? 2.980 -3.314 12.836 1.00 94.44 85 GLU A C 1
ATOM 699 O O . GLU A 1 85 ? 2.432 -3.696 13.870 1.00 94.44 85 GLU A O 1
ATOM 704 N N . GLN A 1 86 ? 2.791 -2.081 12.350 1.00 93.56 86 GLN A N 1
ATOM 705 C CA . GLN A 1 86 ? 1.918 -1.094 12.997 1.00 93.56 86 GLN A CA 1
ATOM 706 C C . GLN A 1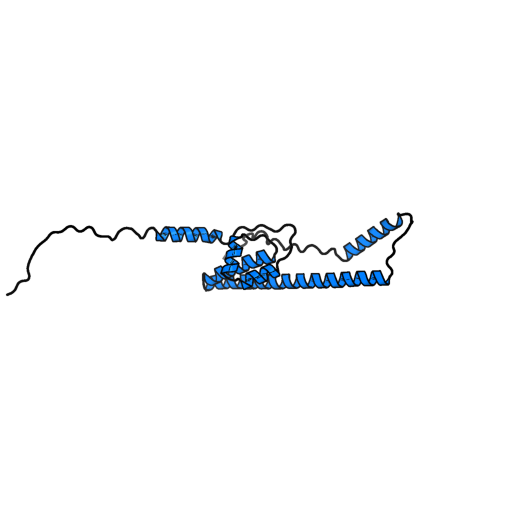 86 ? 0.469 -1.595 13.104 1.00 93.56 86 GLN A C 1
ATOM 708 O O . GLN A 1 86 ? -0.158 -1.442 14.149 1.00 93.56 86 GLN A O 1
ATOM 713 N N . LEU A 1 87 ? -0.055 -2.250 12.061 1.00 93.50 87 LEU A N 1
ATOM 714 C CA . LEU A 1 87 ? -1.397 -2.838 12.076 1.00 93.50 87 LEU A CA 1
ATOM 715 C C . LEU A 1 87 ? -1.526 -3.915 13.158 1.00 93.50 87 LEU A C 1
ATOM 717 O O . LEU A 1 87 ? -2.516 -3.960 13.884 1.00 93.50 87 LEU A O 1
ATOM 721 N N . LYS A 1 88 ? -0.515 -4.778 13.286 1.00 91.62 88 LYS A N 1
ATOM 722 C CA . LYS A 1 88 ? -0.491 -5.820 14.314 1.00 91.62 88 LYS A CA 1
ATOM 723 C C . LYS A 1 88 ? -0.501 -5.214 15.720 1.00 91.62 88 LYS A C 1
ATOM 725 O O . LYS A 1 88 ? -1.290 -5.643 16.555 1.00 91.62 88 LYS A O 1
ATOM 730 N N . GLN A 1 89 ? 0.314 -4.188 15.953 1.00 90.69 89 GLN A N 1
ATOM 731 C CA . GLN A 1 89 ? 0.350 -3.470 17.230 1.00 90.69 89 GLN A CA 1
ATOM 732 C C . GLN A 1 89 ? -0.973 -2.755 17.527 1.00 90.69 89 GLN A C 1
ATOM 734 O O . GLN A 1 89 ? -1.424 -2.752 18.673 1.00 90.69 89 GLN A O 1
ATOM 739 N N . ALA A 1 90 ? -1.619 -2.184 16.504 1.00 88.88 90 ALA A N 1
ATOM 740 C CA . ALA A 1 90 ? -2.933 -1.567 16.637 1.00 88.88 90 ALA A CA 1
ATOM 741 C C . ALA A 1 90 ? -3.994 -2.597 17.052 1.00 88.88 90 ALA A C 1
ATOM 743 O O . ALA A 1 90 ? -4.749 -2.328 17.979 1.00 88.88 90 ALA A O 1
ATOM 744 N N . HIS A 1 91 ? -4.005 -3.792 16.452 1.00 85.00 91 HIS A N 1
ATOM 745 C CA . HIS A 1 91 ? -4.907 -4.872 16.866 1.00 85.00 91 HIS A CA 1
ATOM 746 C C . HIS A 1 91 ? -4.657 -5.330 18.307 1.00 85.00 91 HIS A C 1
ATOM 748 O O . HIS A 1 91 ? -5.594 -5.381 19.097 1.00 85.00 91 HIS A O 1
ATOM 754 N N . GLU A 1 92 ? -3.400 -5.591 18.678 1.00 86.75 92 GLU A N 1
ATOM 755 C CA . GLU A 1 92 ? -3.044 -5.991 20.049 1.00 86.75 92 GLU A CA 1
ATOM 756 C C . GLU A 1 92 ? -3.433 -4.918 21.084 1.00 86.75 92 GLU A C 1
ATOM 758 O O . GLU A 1 92 ? -3.824 -5.234 22.207 1.00 86.75 92 GLU A O 1
ATOM 763 N N . SER A 1 93 ? -3.353 -3.641 20.704 1.00 82.62 93 SER A N 1
ATOM 764 C CA . SER A 1 93 ? -3.714 -2.515 21.570 1.00 82.62 93 SER A CA 1
ATOM 765 C C . SER A 1 93 ? -5.223 -2.267 21.618 1.00 82.62 93 SER A C 1
ATOM 767 O O . SER A 1 93 ? -5.736 -1.886 22.672 1.00 82.62 93 SER A O 1
ATOM 769 N N . ALA A 1 94 ? -5.954 -2.506 20.526 1.00 78.75 94 ALA A N 1
ATOM 770 C CA . ALA A 1 94 ? -7.411 -2.377 20.476 1.00 78.75 94 ALA A CA 1
ATOM 771 C C . ALA A 1 94 ? -8.087 -3.315 21.481 1.00 78.75 94 ALA A C 1
ATOM 773 O O . ALA A 1 94 ? -8.935 -2.862 22.253 1.00 78.75 94 ALA A O 1
ATOM 774 N N . ASP A 1 95 ? -7.608 -4.558 21.572 1.00 73.25 95 ASP A N 1
ATOM 775 C CA . ASP A 1 95 ? -8.073 -5.546 22.553 1.00 73.25 95 ASP A CA 1
ATOM 776 C C . ASP A 1 95 ? -7.866 -5.085 24.011 1.00 73.25 95 ASP A C 1
ATOM 778 O O . ASP A 1 95 ? -8.573 -5.527 24.919 1.00 73.25 95 ASP A O 1
ATOM 782 N N . ALA A 1 96 ? -6.909 -4.179 24.251 1.00 72.12 96 ALA A N 1
ATOM 783 C CA . ALA A 1 96 ? -6.556 -3.682 25.579 1.00 72.12 96 ALA A CA 1
ATOM 784 C C . ALA A 1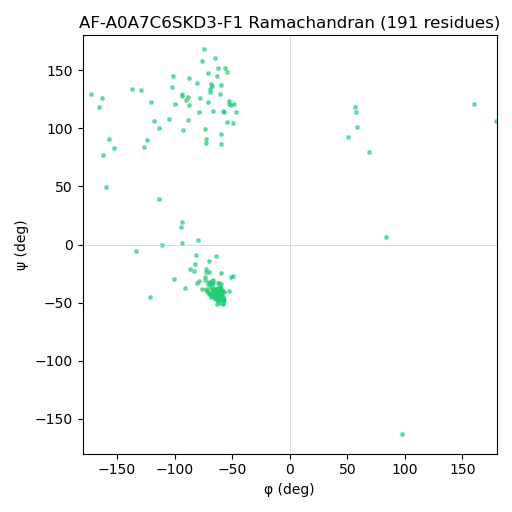 96 ? -7.151 -2.302 25.930 1.00 72.12 96 ALA A C 1
ATOM 786 O O . ALA A 1 96 ? -7.350 -2.017 27.112 1.00 72.12 96 ALA A O 1
ATOM 787 N N . THR A 1 97 ? -7.387 -1.424 24.946 1.00 62.84 97 THR A N 1
ATOM 788 C CA . THR A 1 97 ? -7.653 0.015 25.177 1.00 62.84 97 THR A CA 1
ATOM 789 C C . THR A 1 97 ? -8.837 0.621 24.405 1.00 62.84 97 THR A C 1
ATOM 791 O O . THR A 1 97 ? -9.215 1.750 24.717 1.00 62.84 97 THR A O 1
ATOM 794 N N . GLY A 1 98 ? -9.490 -0.111 23.490 1.00 65.06 98 GLY A N 1
ATOM 795 C CA . GLY A 1 98 ? -10.780 0.277 22.883 1.00 65.06 98 GLY A CA 1
ATOM 796 C C . GLY A 1 98 ? -10.731 0.969 21.504 1.00 65.06 98 GLY A C 1
ATOM 797 O O . GLY A 1 98 ? -9.724 0.915 20.796 1.00 65.06 98 GLY A O 1
ATOM 798 N N . GLU A 1 99 ? -11.844 1.629 21.133 1.00 70.50 99 GLU A N 1
ATOM 799 C CA . GLU A 1 99 ? -12.211 2.130 19.780 1.00 70.50 99 GLU A CA 1
ATOM 800 C C . GLU A 1 99 ? -11.143 2.992 19.065 1.00 70.50 99 GLU A C 1
ATOM 802 O O . GLU A 1 99 ? -11.067 3.017 17.834 1.00 70.50 99 GLU A O 1
ATOM 807 N N . SER A 1 100 ? -10.274 3.692 19.806 1.00 74.62 100 SER A N 1
ATOM 808 C CA . SER A 1 100 ? -9.240 4.557 19.211 1.00 74.62 100 SER A CA 1
ATOM 809 C C . SER A 1 100 ? -8.174 3.785 18.427 1.00 74.62 100 SER A C 1
ATOM 811 O O . SER A 1 100 ? -7.610 4.329 17.480 1.00 74.62 100 SER A O 1
ATOM 813 N N . PHE A 1 101 ? -7.864 2.548 18.814 1.00 84.31 101 PHE A N 1
ATOM 814 C CA . PHE A 1 101 ? -6.901 1.722 18.080 1.00 84.31 101 PHE A CA 1
ATOM 815 C C . PHE A 1 101 ? -7.560 0.950 16.937 1.00 84.31 101 PHE A C 1
ATOM 817 O O . PHE A 1 101 ? -6.891 0.601 15.966 1.00 84.31 101 PHE A O 1
ATOM 824 N N . GLU A 1 102 ? -8.876 0.752 17.004 1.00 85.31 102 GLU A N 1
ATOM 825 C CA . GLU A 1 102 ? -9.652 0.149 15.925 1.00 85.31 102 GLU A CA 1
ATOM 826 C C . GLU A 1 102 ? -9.729 1.077 14.703 1.00 85.31 102 GLU A C 1
ATOM 828 O O . GLU A 1 102 ? -9.452 0.651 13.580 1.00 85.31 102 GLU A O 1
ATOM 833 N N . SER A 1 103 ? -10.005 2.370 14.916 1.00 89.06 103 SER A N 1
ATOM 834 C CA . SER A 1 103 ? -9.993 3.382 13.845 1.00 89.06 103 SER A CA 1
ATOM 835 C C . SER A 1 103 ? -8.611 3.534 13.200 1.00 89.06 103 SER A C 1
ATOM 837 O O . SER A 1 103 ? -8.491 3.602 11.972 1.00 89.06 103 SER A O 1
ATOM 839 N N . LEU A 1 104 ? -7.547 3.504 14.010 1.00 90.94 104 LEU A N 1
ATOM 840 C CA . LEU A 1 104 ? -6.169 3.496 13.520 1.00 90.94 104 LEU A CA 1
ATOM 841 C C . LEU A 1 104 ? -5.868 2.234 12.696 1.00 90.94 104 LEU A C 1
ATOM 843 O O . LEU A 1 104 ? -5.290 2.336 11.614 1.00 90.94 104 LEU A O 1
ATOM 847 N N . GLY A 1 105 ? -6.297 1.059 13.164 1.00 92.69 105 GLY A N 1
ATOM 848 C CA . GLY A 1 105 ? -6.162 -0.201 12.432 1.00 92.69 105 GLY A CA 1
ATOM 849 C C . GLY A 1 105 ? -6.841 -0.150 11.060 1.00 92.69 105 GLY A C 1
ATOM 850 O O . GLY A 1 105 ? -6.216 -0.491 10.054 1.00 92.69 105 GLY A O 1
ATOM 851 N N . LYS A 1 106 ? -8.073 0.377 10.992 1.00 93.50 106 LYS A N 1
ATOM 852 C CA . LYS A 1 106 ? -8.799 0.609 9.728 1.00 93.50 106 LYS A CA 1
ATOM 853 C C . LYS A 1 106 ? -8.007 1.532 8.795 1.00 93.50 106 LYS A C 1
ATOM 855 O O . LYS A 1 106 ? -7.799 1.188 7.632 1.00 93.50 106 LYS A O 1
ATOM 860 N N . CYS A 1 107 ? -7.479 2.651 9.301 1.00 95.06 107 CYS A N 1
ATOM 861 C CA . CYS A 1 107 ? -6.645 3.569 8.515 1.00 95.06 107 CYS A CA 1
ATOM 862 C C . CYS A 1 107 ? -5.403 2.881 7.926 1.00 95.06 107 CYS A C 1
ATOM 864 O O . CYS A 1 107 ? -5.129 3.009 6.730 1.00 95.06 107 CYS A O 1
ATOM 866 N N . ILE A 1 108 ? -4.667 2.123 8.744 1.00 96.00 108 ILE A N 1
ATOM 867 C CA . ILE A 1 108 ? -3.460 1.408 8.309 1.00 96.00 108 ILE A CA 1
ATOM 868 C C . ILE A 1 108 ? -3.812 0.346 7.264 1.00 96.00 108 ILE A C 1
ATOM 870 O O . ILE A 1 108 ? -3.130 0.231 6.246 1.00 96.00 108 ILE A O 1
ATOM 874 N N . GLN A 1 109 ? -4.905 -0.392 7.454 1.00 95.56 109 GLN A N 1
ATOM 875 C CA . GLN A 1 109 ? -5.335 -1.410 6.500 1.00 95.56 109 GLN A CA 1
ATOM 876 C C . GLN A 1 109 ? -5.723 -0.806 5.141 1.00 95.56 109 GLN A C 1
ATOM 878 O O . GLN A 1 109 ? -5.354 -1.348 4.096 1.00 95.56 109 GLN A O 1
ATOM 883 N N . ILE A 1 110 ? -6.408 0.341 5.137 1.00 96.19 110 ILE A N 1
ATOM 884 C CA . ILE A 1 110 ? -6.722 1.097 3.916 1.00 96.19 110 ILE A CA 1
ATOM 885 C C . ILE A 1 110 ? -5.428 1.556 3.232 1.00 96.19 110 ILE A C 1
ATOM 887 O O . ILE A 1 110 ? -5.259 1.343 2.030 1.00 96.19 110 ILE A O 1
ATOM 891 N N . ALA A 1 111 ? -4.481 2.112 3.992 1.00 96.81 111 ALA A N 1
ATOM 892 C CA . ALA A 1 111 ? -3.183 2.538 3.475 1.00 96.81 111 ALA A CA 1
ATOM 893 C C . ALA A 1 111 ? -2.405 1.376 2.835 1.00 96.81 111 ALA A C 1
ATOM 895 O O . ALA A 1 111 ? -1.885 1.518 1.730 1.00 96.81 111 ALA A O 1
ATOM 896 N N . MET A 1 112 ? -2.398 0.193 3.456 1.00 96.62 112 MET A N 1
ATOM 897 C CA . MET A 1 112 ? -1.768 -1.008 2.895 1.00 96.62 112 MET A CA 1
ATOM 898 C C . MET A 1 112 ? -2.388 -1.430 1.554 1.00 96.62 112 MET A C 1
ATOM 900 O O . MET A 1 112 ? -1.656 -1.815 0.638 1.00 96.62 112 MET A O 1
ATOM 904 N N . ARG A 1 113 ? -3.718 -1.335 1.402 1.00 96.62 113 ARG A N 1
ATOM 905 C CA . ARG A 1 113 ? -4.397 -1.608 0.120 1.00 96.62 113 ARG A CA 1
ATOM 906 C C . ARG A 1 113 ? -3.967 -0.611 -0.962 1.00 96.62 113 ARG A C 1
ATOM 908 O O . ARG A 1 113 ? -3.718 -1.020 -2.095 1.00 96.62 113 ARG A O 1
ATOM 915 N N . ILE A 1 114 ? -3.817 0.670 -0.608 1.00 96.62 114 ILE A N 1
ATOM 916 C CA . ILE A 1 114 ? -3.310 1.711 -1.519 1.00 96.62 114 ILE A CA 1
ATOM 917 C C . ILE A 1 114 ? -1.868 1.396 -1.936 1.00 96.62 114 ILE A C 1
ATOM 919 O O . ILE A 1 114 ? -1.601 1.337 -3.134 1.00 96.62 114 ILE A O 1
ATOM 923 N N . VAL A 1 115 ? -0.967 1.134 -0.980 1.00 96.31 115 VAL A N 1
ATOM 924 C CA . VAL A 1 115 ? 0.451 0.806 -1.239 1.00 96.31 115 VAL A CA 1
ATOM 925 C C . VAL A 1 115 ? 0.580 -0.413 -2.150 1.00 96.31 115 VAL A C 1
ATOM 927 O O . VAL A 1 115 ? 1.360 -0.396 -3.096 1.00 96.31 115 VAL A O 1
ATOM 930 N N . SER A 1 116 ? -0.252 -1.436 -1.939 1.00 93.94 116 SER A N 1
ATOM 931 C CA . SER A 1 116 ? -0.278 -2.655 -2.765 1.00 93.94 116 SER A CA 1
ATOM 932 C C . SER A 1 116 ? -0.686 -2.412 -4.225 1.00 93.94 116 SER A C 1
ATOM 934 O O . SER A 1 116 ? -0.589 -3.323 -5.048 1.00 93.94 116 SER A O 1
ATOM 936 N N . GLY A 1 117 ? -1.164 -1.209 -4.559 1.00 94.06 117 GLY A N 1
ATOM 937 C CA . GLY A 1 117 ? -1.638 -0.864 -5.897 1.00 94.06 117 GLY A CA 1
ATOM 938 C C . GLY A 1 117 ? -3.079 -1.280 -6.175 1.00 94.06 117 GLY A C 1
ATOM 939 O O . GLY A 1 117 ? -3.553 -1.118 -7.297 1.00 94.06 117 GLY A O 1
ATOM 940 N N . ASP A 1 118 ? -3.802 -1.783 -5.175 1.00 96.12 118 ASP A N 1
ATOM 941 C CA . ASP A 1 118 ? -5.177 -2.245 -5.344 1.00 96.12 118 ASP A CA 1
ATOM 942 C C . ASP A 1 118 ? -6.167 -1.069 -5.481 1.00 96.12 118 ASP A C 1
ATOM 944 O O . ASP A 1 118 ? -5.820 0.106 -5.279 1.00 96.12 118 ASP A O 1
ATOM 948 N N . ARG A 1 119 ? -7.411 -1.366 -5.883 1.00 93.88 119 ARG A N 1
ATOM 949 C CA . ARG A 1 119 ? -8.499 -0.381 -5.901 1.00 93.88 119 ARG A CA 1
ATOM 950 C C . ARG A 1 119 ? -9.189 -0.365 -4.545 1.00 93.88 119 ARG A C 1
ATOM 952 O O . ARG A 1 119 ? -9.760 -1.361 -4.105 1.00 93.88 119 ARG A O 1
ATOM 959 N N . VAL A 1 120 ? -9.153 0.801 -3.915 1.00 95.19 120 VAL A N 1
ATOM 960 C CA . VAL A 1 120 ? -9.799 1.066 -2.631 1.00 95.19 120 VAL A CA 1
ATOM 961 C C . VAL A 1 120 ? -11.090 1.854 -2.869 1.00 95.19 120 VAL A C 1
ATOM 963 O O . VAL A 1 120 ? -11.054 2.812 -3.648 1.00 95.19 120 VAL A O 1
ATOM 966 N N . PRO A 1 121 ? -12.210 1.510 -2.211 1.00 95.75 121 PRO A N 1
ATOM 967 C CA . PRO A 1 121 ? -13.453 2.275 -2.288 1.00 95.75 121 PRO A CA 1
ATOM 968 C C . PRO A 1 121 ? -13.270 3.748 -1.929 1.00 95.75 121 PRO A C 1
ATOM 970 O O . PRO A 1 121 ? -12.455 4.101 -1.079 1.00 95.75 121 PRO A O 1
ATOM 973 N N . LEU A 1 122 ? -14.073 4.622 -2.540 1.00 93.94 122 LEU A N 1
ATOM 974 C CA . LEU A 1 122 ? -13.989 6.064 -2.289 1.00 93.94 122 LEU A CA 1
ATOM 975 C C . LEU A 1 122 ? -14.250 6.414 -0.814 1.00 93.94 122 LEU A C 1
ATOM 977 O O . LEU A 1 122 ? -13.578 7.284 -0.271 1.00 93.94 122 LEU A O 1
ATOM 981 N N . GLN A 1 123 ? -15.185 5.709 -0.171 1.00 93.50 123 GLN A N 1
ATOM 982 C CA . GLN A 1 123 ? -15.528 5.922 1.236 1.00 93.50 123 GLN A CA 1
ATOM 983 C C . GLN A 1 123 ? -14.329 5.648 2.162 1.00 93.50 123 GLN A C 1
ATOM 985 O O . GLN A 1 123 ? -14.036 6.447 3.044 1.00 93.50 123 GLN A O 1
ATOM 990 N N . ASP A 1 124 ? -13.592 4.562 1.916 1.00 94.88 124 ASP A N 1
ATOM 991 C CA . ASP A 1 124 ? -12.388 4.200 2.673 1.00 94.88 124 ASP A CA 1
ATOM 992 C C . ASP A 1 124 ? -11.269 5.234 2.465 1.00 94.88 124 ASP A C 1
ATOM 994 O O . ASP A 1 124 ? -10.594 5.633 3.413 1.00 94.88 124 ASP A O 1
ATOM 998 N N . GLN A 1 125 ? -11.088 5.723 1.232 1.00 92.94 125 GLN A N 1
ATOM 999 C CA . GLN A 1 125 ? -10.109 6.780 0.957 1.00 92.94 125 GLN A CA 1
ATOM 1000 C C . GLN A 1 125 ? -10.451 8.078 1.701 1.00 92.94 125 GLN A C 1
ATOM 1002 O O . GLN A 1 125 ? -9.564 8.682 2.298 1.00 92.94 125 GLN A O 1
ATOM 1007 N N . GLN A 1 126 ? -11.726 8.483 1.706 1.00 94.88 126 GLN A N 1
ATOM 1008 C CA . GLN A 1 126 ? -12.195 9.660 2.446 1.00 94.88 126 GLN A CA 1
ATOM 1009 C C . GLN A 1 126 ? -11.970 9.504 3.948 1.00 94.88 126 GLN A C 1
ATOM 1011 O O . GLN A 1 126 ? -11.40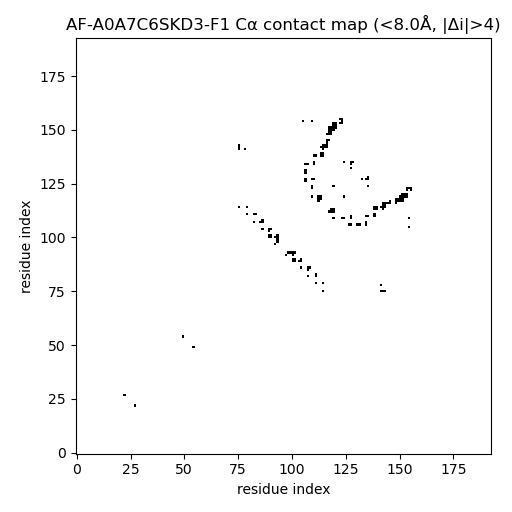8 10.397 4.575 1.00 94.88 126 GLN A O 1
ATOM 1016 N N . TYR A 1 127 ? -12.312 8.341 4.502 1.00 94.81 127 TYR A N 1
ATOM 1017 C CA . TYR A 1 127 ? -12.071 8.040 5.908 1.00 94.81 127 TYR A CA 1
ATOM 1018 C C . TYR A 1 127 ? -10.591 8.176 6.272 1.00 94.81 127 TYR A C 1
ATOM 1020 O O . TYR A 1 127 ? -10.255 8.867 7.232 1.00 94.81 127 TYR A O 1
ATOM 1028 N N . LEU A 1 128 ? -9.693 7.592 5.473 1.00 96.38 128 LEU A N 1
ATOM 1029 C CA . LEU A 1 128 ? -8.255 7.716 5.695 1.00 96.38 128 LEU A CA 1
ATOM 1030 C C . LEU A 1 128 ? -7.785 9.176 5.598 1.00 96.38 128 LEU A C 1
ATOM 1032 O O . LEU A 1 128 ? -6.982 9.608 6.419 1.00 96.38 128 LEU A O 1
ATOM 1036 N N . MET A 1 129 ? -8.296 9.956 4.644 1.00 95.88 129 MET A N 1
ATOM 1037 C CA . MET A 1 129 ? -7.958 11.379 4.520 1.00 95.88 129 MET A C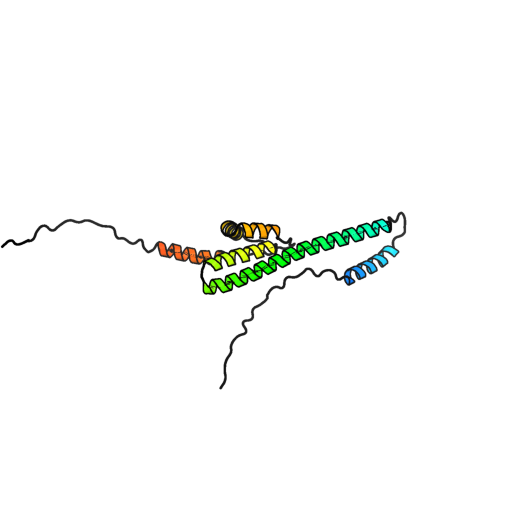A 1
ATOM 1038 C C . MET A 1 129 ? -8.406 12.208 5.730 1.00 95.88 129 MET A C 1
ATOM 1040 O O . MET A 1 129 ? -7.680 13.109 6.147 1.00 95.88 129 MET A O 1
ATOM 1044 N N . GLU A 1 130 ? -9.585 11.918 6.281 1.00 94.69 130 GLU A N 1
ATOM 1045 C CA . GLU A 1 130 ? -10.152 12.624 7.435 1.00 94.69 130 GLU A CA 1
ATOM 1046 C C . GLU A 1 130 ? -9.439 12.269 8.745 1.00 94.69 130 GLU A C 1
ATOM 1048 O O . GLU A 1 130 ? -9.214 13.146 9.578 1.00 94.69 130 GLU A O 1
ATOM 1053 N N . HIS A 1 131 ? -9.055 11.002 8.916 1.00 94.19 131 HIS A N 1
ATOM 1054 C CA . HIS A 1 131 ? -8.461 10.505 10.159 1.00 94.19 131 HIS A CA 1
ATOM 1055 C C . HIS A 1 131 ? -6.932 10.614 10.170 1.00 94.19 131 HIS A C 1
ATOM 1057 O O . HIS A 1 131 ? -6.343 10.903 11.211 1.00 94.19 131 HIS A O 1
ATOM 1063 N N . ASN A 1 132 ? -6.268 10.383 9.031 1.00 94.50 132 ASN A N 1
ATOM 1064 C CA . ASN A 1 132 ? -4.814 10.453 8.913 1.00 94.50 132 ASN A CA 1
ATOM 1065 C C . ASN A 1 132 ? -4.355 10.818 7.484 1.00 94.50 132 ASN A C 1
ATOM 1067 O O . ASN A 1 132 ? -3.962 9.972 6.674 1.00 94.50 132 ASN A O 1
ATOM 1071 N N . MET A 1 133 ? -4.355 12.121 7.194 1.00 95.94 133 MET A N 1
ATOM 1072 C CA . MET A 1 133 ? -3.927 12.667 5.901 1.00 95.94 133 MET A CA 1
ATOM 1073 C C . MET A 1 133 ? -2.455 12.374 5.564 1.00 95.94 133 MET A C 1
ATOM 1075 O O . MET A 1 133 ? -2.114 12.199 4.392 1.00 95.94 133 MET A O 1
ATOM 1079 N N . GLU A 1 134 ? -1.573 12.322 6.565 1.00 96.25 134 GLU A N 1
ATOM 1080 C CA . GLU A 1 134 ? -0.153 12.024 6.348 1.00 96.25 134 GLU A CA 1
ATOM 1081 C C . GLU A 1 134 ? 0.025 10.597 5.825 1.00 96.25 134 GLU A C 1
ATOM 1083 O O . GLU A 1 134 ? 0.687 10.381 4.805 1.00 96.25 134 GLU A O 1
ATOM 1088 N N . LEU A 1 135 ? -0.656 9.640 6.458 1.00 96.38 135 LEU A N 1
ATOM 1089 C CA . LEU A 1 135 ? -0.663 8.244 6.042 1.00 96.38 135 LEU A CA 1
ATOM 1090 C C . LEU A 1 135 ? -1.248 8.072 4.633 1.00 96.38 135 LEU A C 1
ATOM 1092 O O . LEU A 1 135 ? -0.690 7.325 3.833 1.00 96.38 135 LEU A O 1
ATOM 1096 N N . TYR A 1 136 ? -2.315 8.803 4.294 1.00 97.06 136 TYR A N 1
ATOM 1097 C CA . TYR A 1 136 ? -2.861 8.823 2.932 1.00 97.06 136 TYR A CA 1
ATOM 1098 C C . TYR A 1 136 ? -1.827 9.278 1.893 1.00 97.06 136 TYR A C 1
ATOM 1100 O O . TYR A 1 136 ? -1.608 8.603 0.885 1.00 97.06 136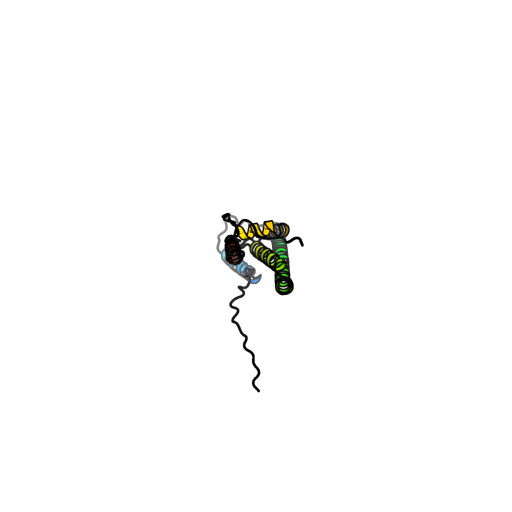 TYR A O 1
ATOM 1108 N N . SER A 1 137 ? -1.184 10.423 2.140 1.00 97.19 137 SER A N 1
ATOM 1109 C CA . SER A 1 137 ? -0.194 11.005 1.228 1.00 97.19 137 SER A CA 1
ATOM 1110 C C . SER A 1 137 ? 0.984 10.056 1.015 1.00 97.19 137 SER A C 1
ATOM 1112 O O . SER A 1 137 ? 1.379 9.781 -0.120 1.00 97.19 137 SER A O 1
ATOM 1114 N N . MET A 1 138 ? 1.502 9.486 2.105 1.00 96.56 138 MET A N 1
ATOM 1115 C CA . MET A 1 138 ? 2.605 8.533 2.049 1.00 96.56 138 MET A CA 1
ATOM 1116 C C . MET A 1 138 ? 2.214 7.252 1.301 1.00 96.56 138 MET A C 1
ATOM 1118 O O . MET A 1 138 ? 2.964 6.795 0.439 1.00 96.56 138 MET A O 1
ATOM 1122 N N . ALA A 1 139 ? 1.018 6.716 1.552 1.00 96.56 139 ALA A N 1
ATOM 1123 C CA . ALA A 1 139 ? 0.515 5.539 0.854 1.00 96.56 139 ALA A CA 1
ATOM 1124 C C . ALA A 1 139 ? 0.359 5.771 -0.656 1.00 96.56 139 ALA A C 1
ATOM 1126 O O . ALA A 1 139 ? 0.706 4.895 -1.446 1.00 96.56 139 ALA A O 1
ATOM 1127 N N . MET A 1 140 ? -0.110 6.954 -1.068 1.00 96.06 140 MET A N 1
ATOM 1128 C CA . MET A 1 140 ? -0.209 7.324 -2.484 1.00 96.06 140 MET A CA 1
ATOM 1129 C C . MET A 1 140 ? 1.164 7.465 -3.149 1.00 96.06 140 MET A C 1
ATOM 1131 O O . MET A 1 140 ? 1.334 7.013 -4.280 1.00 96.06 140 MET A O 1
ATOM 1135 N N . ASN A 1 141 ? 2.151 8.032 -2.448 1.00 95.06 141 ASN A N 1
ATOM 1136 C CA . ASN A 1 141 ? 3.525 8.135 -2.952 1.00 95.06 141 ASN A CA 1
ATOM 1137 C C . ASN A 1 141 ? 4.201 6.763 -3.094 1.00 95.06 141 ASN A C 1
ATOM 1139 O O . ASN A 1 141 ? 4.995 6.563 -4.007 1.00 95.06 141 ASN A O 1
ATOM 1143 N N . MET A 1 142 ? 3.870 5.820 -2.210 1.00 95.00 142 MET A N 1
ATOM 1144 C CA . MET A 1 142 ? 4.410 4.455 -2.200 1.00 95.00 142 MET A CA 1
ATOM 1145 C C . MET A 1 142 ? 3.519 3.449 -2.947 1.00 95.00 142 MET A C 1
ATOM 1147 O O . MET A 1 142 ? 3.673 2.239 -2.783 1.00 95.00 142 MET A O 1
ATOM 1151 N N . ARG A 1 143 ? 2.564 3.921 -3.756 1.00 95.31 143 ARG A N 1
ATOM 1152 C CA . ARG A 1 143 ? 1.613 3.064 -4.466 1.00 95.31 143 ARG A CA 1
ATOM 1153 C C . ARG A 1 143 ? 2.286 2.294 -5.597 1.00 95.31 143 ARG A C 1
ATOM 1155 O O . ARG A 1 143 ? 2.805 2.881 -6.544 1.00 95.31 143 ARG A O 1
ATOM 1162 N N . MET A 1 144 ? 2.189 0.970 -5.544 1.00 92.19 144 MET A N 1
ATOM 1163 C CA . MET A 1 144 ? 2.642 0.102 -6.626 1.00 92.19 144 MET A CA 1
ATOM 1164 C C . MET A 1 144 ? 1.732 0.198 -7.853 1.00 92.19 144 MET A C 1
ATOM 1166 O O . MET A 1 144 ? 0.513 0.359 -7.752 1.00 92.19 144 MET A O 1
ATOM 1170 N N . VAL A 1 145 ? 2.328 0.033 -9.033 1.00 90.56 145 VAL A N 1
ATOM 1171 C CA . VAL A 1 145 ? 1.588 -0.171 -10.280 1.00 90.56 145 VAL A CA 1
ATOM 1172 C C . VAL A 1 145 ? 1.335 -1.667 -10.446 1.00 90.56 145 VAL A C 1
ATOM 1174 O O . VAL A 1 145 ? 2.264 -2.469 -10.387 1.00 90.56 145 VAL A O 1
ATOM 1177 N N . LYS A 1 146 ? 0.073 -2.043 -10.655 1.00 89.88 146 LYS A N 1
ATOM 1178 C CA . LYS A 1 146 ? -0.368 -3.431 -10.819 1.00 89.88 146 LYS A CA 1
ATOM 1179 C C . LYS A 1 146 ? -1.221 -3.537 -12.079 1.00 89.88 146 LYS A C 1
ATOM 1181 O O . LYS A 1 146 ? -2.089 -2.695 -12.290 1.00 89.88 146 LYS A O 1
ATOM 1186 N N . GLU A 1 147 ? -0.958 -4.545 -12.913 1.00 87.75 147 GLU A N 1
ATOM 1187 C CA . GLU A 1 147 ? -1.685 -4.747 -14.179 1.00 87.75 147 GLU A CA 1
ATOM 1188 C C . GLU A 1 147 ? -3.172 -5.036 -13.944 1.00 87.75 147 GLU A C 1
ATOM 1190 O O . GLU A 1 147 ? -4.027 -4.472 -14.622 1.00 87.75 147 GLU A O 1
ATOM 1195 N N . ASP A 1 148 ? -3.469 -5.865 -12.941 1.00 92.00 148 ASP A N 1
ATOM 1196 C CA . ASP A 1 148 ? -4.828 -6.232 -12.547 1.00 92.00 148 ASP A CA 1
ATOM 1197 C C . ASP A 1 148 ? -5.029 -5.957 -11.045 1.00 92.00 148 ASP A C 1
ATOM 1199 O O . ASP A 1 148 ? -4.752 -6.818 -10.198 1.00 92.00 148 ASP A O 1
ATOM 1203 N N . PRO A 1 149 ? -5.369 -4.710 -10.668 1.00 92.38 149 PRO A N 1
ATOM 1204 C CA . PRO A 1 149 ? -5.532 -4.329 -9.272 1.00 92.38 149 PRO A CA 1
ATOM 1205 C C . PRO A 1 149 ? -6.776 -4.989 -8.678 1.00 92.38 149 PRO A C 1
ATOM 1207 O O . PRO A 1 149 ? -7.858 -4.931 -9.260 1.00 92.38 149 PRO A O 1
ATOM 1210 N N . LYS A 1 150 ? -6.642 -5.565 -7.477 1.00 93.06 150 LYS A N 1
ATOM 1211 C CA . LYS A 1 150 ? -7.781 -6.174 -6.786 1.00 93.06 150 LYS A CA 1
ATOM 1212 C C . LYS A 1 150 ? -8.758 -5.079 -6.374 1.00 93.06 150 LYS A C 1
ATOM 1214 O O . LYS A 1 150 ? -8.344 -4.040 -5.863 1.00 93.06 150 LYS A O 1
ATOM 1219 N N . GLU A 1 151 ? -10.045 -5.321 -6.570 1.00 92.69 151 GLU A N 1
ATOM 1220 C CA . GLU A 1 151 ? -11.098 -4.444 -6.067 1.00 92.69 151 GLU A CA 1
ATOM 1221 C C . GLU A 1 151 ? -11.505 -4.912 -4.674 1.00 92.69 151 GLU A C 1
ATOM 1223 O O . GLU A 1 151 ? -11.810 -6.087 -4.464 1.00 92.69 151 GLU A O 1
ATOM 1228 N N . TRP A 1 152 ? -11.432 -4.004 -3.706 1.00 91.44 152 TRP A N 1
ATOM 1229 C CA . TRP A 1 152 ? -11.812 -4.284 -2.328 1.00 91.44 152 TRP A CA 1
ATOM 1230 C C . TRP A 1 152 ? -13.191 -3.714 -2.021 1.00 91.44 152 TRP A C 1
ATOM 1232 O O . TRP A 1 152 ? -13.531 -2.627 -2.481 1.00 91.44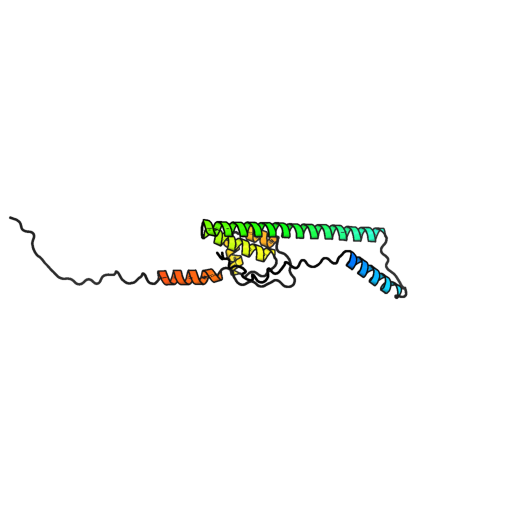 152 TRP A O 1
ATOM 1242 N N . GLU A 1 153 ? -13.951 -4.422 -1.192 1.00 91.31 153 GLU A N 1
ATOM 1243 C CA . GLU A 1 153 ? -15.139 -3.881 -0.531 1.00 91.31 153 GLU A CA 1
ATOM 1244 C C . GLU A 1 153 ? -14.730 -2.959 0.633 1.00 91.31 153 GLU A C 1
ATOM 1246 O O . GLU A 1 153 ? -13.594 -3.018 1.136 1.00 91.31 153 GLU A O 1
ATOM 1251 N N . SER A 1 154 ? -15.640 -2.060 1.019 1.00 91.06 154 SER A N 1
ATOM 1252 C CA . SER A 1 154 ? -15.372 -1.032 2.029 1.00 91.06 154 SER A CA 1
ATOM 1253 C C . SER A 1 154 ? -15.225 -1.666 3.403 1.00 91.06 154 SER A C 1
ATOM 1255 O O . SER A 1 154 ? -16.077 -2.436 3.836 1.00 91.06 154 SER A O 1
ATOM 1257 N N . LEU A 1 155 ? -14.162 -1.304 4.118 1.00 87.62 155 LEU A N 1
ATOM 1258 C CA . LEU A 1 155 ? -13.964 -1.745 5.506 1.00 87.62 155 LEU A CA 1
ATOM 1259 C C . LEU A 1 155 ? -14.952 -1.106 6.486 1.00 87.62 155 LEU A C 1
ATOM 1261 O O . LEU A 1 155 ? -15.077 -1.558 7.616 1.00 87.62 155 LEU A O 1
ATOM 1265 N N . LEU A 1 156 ? -15.641 -0.050 6.061 1.00 85.50 156 LEU A N 1
ATOM 1266 C CA . LEU A 1 156 ? -16.530 0.751 6.900 1.00 85.50 156 LEU A CA 1
ATOM 1267 C C . LEU A 1 156 ? -17.988 0.276 6.830 1.00 85.50 156 LEU A C 1
ATOM 1269 O O . LEU A 1 156 ? -18.872 0.909 7.404 1.00 85.50 156 LEU A O 1
ATOM 1273 N N . GLU A 1 157 ? -18.285 -0.785 6.075 1.00 70.44 157 GLU A N 1
ATOM 1274 C CA . GLU A 1 157 ? -19.651 -1.305 5.954 1.00 70.44 157 GLU A CA 1
ATOM 1275 C C . GLU A 1 157 ? -20.126 -2.053 7.200 1.00 70.44 157 GLU A C 1
ATOM 1277 O O . GLU A 1 157 ? -21.306 -1.940 7.532 1.00 70.44 157 GLU A O 1
ATOM 1282 N N . GLU A 1 158 ? -19.231 -2.702 7.949 1.00 58.06 158 GLU A N 1
ATOM 1283 C CA . GLU A 1 158 ? -19.565 -3.318 9.245 1.00 58.06 158 GLU A CA 1
ATOM 1284 C C . GLU A 1 158 ? -20.031 -2.266 10.273 1.00 58.06 158 GLU A C 1
ATOM 1286 O O . GLU A 1 158 ? -20.975 -2.501 11.030 1.00 58.06 158 GLU A O 1
ATOM 1291 N N . ASP A 1 159 ? -19.484 -1.048 10.217 1.00 55.97 159 ASP A N 1
ATOM 1292 C CA . ASP A 1 159 ? -19.874 0.053 11.108 1.00 55.97 159 ASP A CA 1
ATOM 1293 C C . ASP A 1 159 ? -21.256 0.638 10.761 1.00 55.97 159 ASP A C 1
ATOM 1295 O O . ASP A 1 159 ? -21.930 1.211 11.622 1.00 55.97 159 ASP A O 1
ATOM 1299 N N . LYS A 1 160 ? -21.730 0.487 9.512 1.00 52.91 160 LYS A N 1
ATOM 1300 C CA . LYS A 1 160 ? -23.049 1.003 9.093 1.00 52.91 160 LYS A CA 1
ATOM 1301 C C . LYS A 1 160 ? -24.201 0.275 9.779 1.00 52.91 160 LYS A C 1
ATOM 1303 O O . LYS A 1 160 ? -25.246 0.892 9.989 1.00 52.91 160 LYS A O 1
ATOM 1308 N N . GLU A 1 161 ? -24.059 -1.010 10.104 1.00 49.66 161 GLU A N 1
ATOM 1309 C CA . GLU A 1 161 ? -25.094 -1.734 10.853 1.00 49.66 161 GLU A CA 1
ATOM 1310 C C . GLU A 1 161 ? -25.138 -1.285 12.316 1.00 49.66 161 GLU A C 1
ATOM 1312 O O . GLU A 1 161 ? -26.224 -1.050 12.846 1.00 49.66 161 GLU A O 1
ATOM 1317 N N . ILE A 1 162 ? -23.977 -1.055 12.933 1.00 51.34 162 ILE A N 1
ATOM 1318 C CA . ILE A 1 162 ? -23.868 -0.562 14.313 1.00 51.34 162 ILE A CA 1
ATOM 1319 C C . ILE A 1 162 ? -24.430 0.863 14.424 1.00 51.34 162 ILE A C 1
ATOM 1321 O O . ILE A 1 162 ? -25.238 1.136 15.312 1.00 51.34 162 ILE A O 1
ATOM 1325 N N . LEU A 1 163 ? -24.100 1.750 13.478 1.00 50.12 163 LEU A N 1
ATOM 1326 C CA . LEU A 1 163 ? -24.631 3.117 13.425 1.00 50.12 163 LEU A CA 1
ATOM 1327 C C . LEU A 1 163 ? -26.151 3.144 13.217 1.00 50.12 163 LEU A C 1
ATOM 1329 O O . LEU A 1 163 ? -26.845 3.884 13.911 1.00 50.12 163 LEU A O 1
ATOM 1333 N N . LYS A 1 164 ? -26.694 2.296 12.330 1.00 49.72 164 LYS A N 1
ATOM 1334 C CA . LYS A 1 164 ? -28.153 2.170 12.142 1.00 49.72 164 LYS A CA 1
ATOM 1335 C C . LYS A 1 164 ? -28.860 1.667 13.399 1.00 49.72 164 LYS A C 1
ATOM 1337 O O . LYS A 1 164 ? -29.953 2.136 13.705 1.00 49.72 164 LYS A O 1
ATOM 1342 N N . LEU A 1 165 ? -28.256 0.732 14.132 1.00 54.06 165 LEU A N 1
ATOM 1343 C CA . LEU A 1 165 ? -28.803 0.220 15.392 1.00 54.06 165 LEU A CA 1
ATOM 1344 C C . LEU A 1 165 ? -28.765 1.279 16.504 1.00 54.06 165 LEU A C 1
ATOM 1346 O O . LEU A 1 165 ? -29.708 1.384 17.289 1.00 54.06 165 LEU A O 1
ATOM 1350 N N . GLN A 1 166 ? -27.717 2.103 16.545 1.00 48.91 166 GLN A N 1
ATOM 1351 C CA . GLN A 1 166 ? -27.578 3.181 17.523 1.00 48.91 166 GLN A CA 1
ATOM 1352 C C . GLN A 1 166 ? -28.547 4.341 17.232 1.00 48.91 166 GLN A C 1
ATOM 1354 O O . GLN A 1 166 ? -29.198 4.846 18.147 1.00 48.91 166 GLN A O 1
ATOM 1359 N N . GLU A 1 167 ? -28.737 4.697 15.960 1.00 52.19 167 GLU A N 1
ATOM 1360 C CA . GLU A 1 167 ? -29.697 5.716 15.517 1.00 52.19 167 GLU A CA 1
ATOM 1361 C C . GLU A 1 167 ? -31.158 5.271 15.735 1.00 52.19 167 GLU A C 1
ATOM 1363 O O . GLU A 1 167 ? -31.992 6.071 16.164 1.00 52.19 167 GLU A O 1
ATOM 1368 N N . PHE A 1 168 ? -31.455 3.975 15.566 1.00 52.59 168 PHE A N 1
ATOM 1369 C CA . PHE A 1 168 ? -32.756 3.387 15.913 1.00 52.59 168 PHE A CA 1
ATOM 1370 C C . PHE A 1 168 ? -33.022 3.428 17.430 1.00 52.59 168 PHE A C 1
ATOM 1372 O O . PHE A 1 168 ? -34.133 3.739 17.859 1.00 52.59 168 PHE A O 1
ATOM 1379 N N . SER A 1 169 ? -31.994 3.204 18.259 1.00 52.72 169 SER A N 1
ATOM 1380 C CA . SER A 1 169 ? -32.121 3.245 19.726 1.00 52.72 169 SER A CA 1
ATOM 1381 C C . SER A 1 169 ? -32.346 4.652 20.304 1.00 52.72 169 SER A C 1
ATOM 1383 O O . SER A 1 169 ? -32.922 4.793 21.382 1.00 52.72 169 SER A O 1
ATOM 1385 N N . LEU A 1 170 ? -31.944 5.707 19.586 1.00 52.53 170 LEU A N 1
ATOM 1386 C CA . LEU A 1 170 ? -32.150 7.098 20.007 1.00 52.53 170 LEU A CA 1
ATOM 1387 C C . LEU A 1 170 ? -33.551 7.635 19.666 1.00 52.53 170 LEU A C 1
ATOM 1389 O O . LEU A 1 170 ? -33.971 8.635 20.250 1.00 52.53 170 LEU A O 1
ATOM 1393 N N . GLN A 1 171 ? -34.297 6.978 18.773 1.00 49.06 171 GLN A N 1
ATOM 1394 C CA . GLN A 1 171 ? -35.657 7.395 18.409 1.00 49.06 171 GLN A CA 1
ATOM 1395 C C . GLN A 1 171 ? -36.742 6.890 19.382 1.00 49.06 171 GLN A C 1
ATOM 1397 O O . GLN A 1 171 ? -37.778 7.544 19.508 1.00 49.06 171 GLN A O 1
ATOM 1402 N N . GLU A 1 172 ? -36.514 5.811 20.144 1.00 45.81 172 GLU A N 1
ATOM 1403 C CA . GLU A 1 172 ? -37.525 5.255 21.070 1.00 45.81 172 GLU A CA 1
ATOM 1404 C C . GLU A 1 172 ? -37.638 5.960 22.439 1.00 45.81 172 GLU A C 1
ATOM 1406 O O . GLU A 1 172 ? -38.608 5.734 23.159 1.00 45.81 172 GLU A O 1
ATOM 1411 N N . ASN A 1 173 ? -36.741 6.888 22.794 1.00 49.12 173 ASN A N 1
ATOM 1412 C CA . ASN A 1 173 ? -36.802 7.611 24.079 1.00 49.12 173 ASN A CA 1
ATOM 1413 C C . ASN A 1 173 ? -37.544 8.964 24.030 1.00 49.12 173 ASN A C 1
ATOM 1415 O O . ASN A 1 173 ? -37.384 9.793 24.925 1.00 49.12 173 ASN A O 1
ATOM 1419 N N . SER A 1 174 ? -38.388 9.195 23.019 1.00 45.34 174 SER A N 1
ATOM 1420 C CA . SER A 1 174 ? -39.222 10.407 22.911 1.00 45.34 174 SER A CA 1
ATOM 1421 C C . SER A 1 174 ? -40.728 10.136 23.030 1.00 45.34 174 SER A C 1
ATOM 1423 O O . SER A 1 174 ? -41.542 10.772 22.364 1.00 45.34 174 SER A O 1
ATOM 1425 N N . ILE A 1 175 ? -41.124 9.223 23.926 1.00 44.50 175 ILE A N 1
ATOM 1426 C CA . ILE A 1 175 ? -42.525 9.085 24.348 1.00 44.50 175 ILE A CA 1
ATOM 1427 C C . ILE A 1 175 ? -42.761 9.928 25.609 1.00 44.50 175 ILE A C 1
ATOM 1429 O O . ILE A 1 175 ? -42.437 9.539 26.727 1.00 44.50 175 ILE A O 1
ATOM 1433 N N . ASP A 1 176 ? -43.317 11.109 25.344 1.00 47.31 176 ASP A N 1
ATOM 1434 C CA . ASP A 1 176 ? -44.337 11.829 26.113 1.00 47.31 176 ASP A CA 1
ATOM 1435 C C . ASP A 1 176 ? -44.123 12.030 27.626 1.00 47.31 176 ASP A C 1
ATOM 1437 O O . ASP A 1 176 ? -44.592 11.273 28.475 1.00 47.31 176 ASP A O 1
ATOM 1441 N N . THR A 1 177 ? -43.514 13.166 27.971 1.00 44.84 177 THR A N 1
ATOM 1442 C CA . THR A 1 177 ? -43.841 13.870 29.220 1.00 44.84 177 THR A CA 1
ATOM 1443 C C . THR A 1 177 ? -44.249 15.303 28.880 1.00 44.84 177 THR A C 1
ATOM 1445 O O . THR A 1 177 ? -43.407 16.192 28.781 1.00 44.84 177 THR A O 1
ATOM 1448 N N . GLY A 1 178 ? -45.546 15.536 28.636 1.00 40.00 178 GLY A N 1
ATOM 1449 C CA . GLY A 1 178 ? -45.976 16.837 28.115 1.00 40.00 178 GLY A CA 1
ATOM 1450 C C . GLY A 1 178 ? -47.437 17.258 28.283 1.00 40.00 178 GLY A C 1
ATOM 1451 O O . GLY A 1 178 ? -48.007 17.783 27.342 1.00 40.00 178 GLY A O 1
ATOM 1452 N N . THR A 1 179 ? -47.986 17.148 29.496 1.00 39.56 179 THR A N 1
ATOM 1453 C CA . THR A 1 179 ? -48.923 18.129 30.103 1.00 39.56 179 THR A CA 1
ATOM 1454 C C . THR A 1 179 ? -50.246 18.456 29.376 1.00 39.56 179 THR A C 1
ATOM 1456 O O . THR A 1 179 ? -50.319 19.347 28.534 1.00 39.56 179 THR A O 1
ATOM 1459 N N . GLY A 1 180 ? -51.343 17.860 29.857 1.00 34.66 180 GLY A N 1
ATOM 1460 C CA . GLY A 1 180 ? -52.717 18.338 29.662 1.00 34.66 180 GLY A CA 1
ATOM 1461 C C . GLY A 1 180 ? -53.329 18.785 30.992 1.00 34.66 180 GLY A C 1
ATOM 1462 O O . GLY A 1 180 ? -53.749 17.966 31.800 1.00 34.66 180 GLY A O 1
ATOM 1463 N N . ILE A 1 181 ? -53.329 20.094 31.213 1.00 44.06 181 ILE A N 1
ATOM 1464 C CA . ILE A 1 181 ? -54.082 20.830 32.236 1.00 44.06 181 ILE A CA 1
ATOM 1465 C C . ILE A 1 181 ? -55.587 20.501 32.191 1.00 44.06 181 ILE A C 1
ATOM 1467 O O . ILE A 1 181 ? -56.237 20.756 31.182 1.00 44.06 181 ILE A O 1
ATOM 1471 N N . ASP A 1 182 ? -56.157 20.042 33.306 1.00 38.38 182 ASP A N 1
ATOM 1472 C CA . ASP A 1 182 ? -57.552 20.339 33.651 1.00 38.38 182 ASP A CA 1
ATOM 1473 C C . ASP A 1 182 ? -57.648 20.676 35.142 1.00 38.38 182 ASP A C 1
ATOM 1475 O O . ASP A 1 182 ? -57.029 20.057 36.011 1.00 38.38 182 ASP A O 1
ATOM 1479 N N . ALA A 1 183 ? -58.368 21.757 35.388 1.00 45.84 183 ALA A N 1
ATOM 1480 C CA . ALA A 1 183 ? -58.570 22.424 36.644 1.00 45.84 183 ALA A CA 1
ATOM 1481 C C . ALA A 1 183 ? -59.642 21.706 37.463 1.00 45.84 183 ALA A C 1
ATOM 1483 O O . ALA A 1 183 ? -60.691 21.353 36.936 1.00 45.84 183 ALA A O 1
ATOM 1484 N N . SER A 1 184 ? -59.410 21.582 38.771 1.00 45.97 184 SER A N 1
ATOM 1485 C CA . SER A 1 184 ? -60.385 21.772 39.860 1.00 45.97 184 SER A CA 1
ATOM 1486 C C . SER A 1 184 ? -59.867 21.071 41.109 1.00 45.97 184 SER A C 1
ATOM 1488 O O . SER A 1 184 ? -59.658 19.866 41.087 1.00 45.97 184 SER A O 1
ATOM 1490 N N . VAL A 1 185 ? -59.670 21.826 42.189 1.00 44.47 185 VAL A N 1
ATOM 1491 C CA . VAL A 1 185 ? -60.250 21.581 43.524 1.00 44.47 185 VAL A CA 1
ATOM 1492 C C . VAL A 1 185 ? -59.732 22.689 44.444 1.00 44.47 185 VAL A C 1
ATOM 1494 O O . VAL A 1 185 ? -58.564 22.741 44.829 1.00 44.47 185 VAL A O 1
ATOM 1497 N N . GLU A 1 186 ? -60.643 23.609 44.751 1.00 45.56 186 GLU A N 1
ATOM 1498 C CA . GLU A 1 186 ? -60.536 24.569 45.839 1.00 45.56 186 GLU A CA 1
ATOM 1499 C C . GLU A 1 186 ? -60.484 23.872 47.203 1.00 45.56 186 GLU A C 1
ATOM 1501 O O . GLU A 1 186 ? -61.197 22.902 47.449 1.00 45.56 186 GLU A O 1
ATOM 1506 N N . ALA A 1 187 ? -59.695 24.493 48.085 1.00 49.03 187 ALA A N 1
ATOM 1507 C CA . ALA A 1 187 ? -59.859 24.599 49.532 1.00 49.03 187 ALA A CA 1
ATOM 1508 C C . ALA A 1 187 ? -59.963 23.305 50.358 1.00 49.03 187 ALA A C 1
ATOM 1510 O O . ALA A 1 187 ? -60.960 22.604 50.303 1.00 49.03 187 ALA A O 1
ATOM 1511 N N . ILE A 1 188 ? -59.007 23.112 51.279 1.00 45.88 188 ILE A N 1
ATOM 1512 C CA . ILE A 1 188 ? -59.282 22.790 52.693 1.00 45.88 188 ILE A CA 1
ATOM 1513 C C . ILE A 1 188 ? -58.024 23.043 53.555 1.00 45.88 188 ILE A C 1
ATOM 1515 O O . ILE A 1 188 ? -56.957 22.485 53.326 1.00 45.88 188 ILE A O 1
ATOM 1519 N N . ASN A 1 189 ? -58.240 23.859 54.593 1.00 44.97 189 ASN A N 1
ATOM 1520 C CA . ASN A 1 189 ? -57.595 23.920 55.910 1.00 44.97 189 ASN A CA 1
ATOM 1521 C C . ASN A 1 189 ? -56.079 24.121 56.052 1.00 44.97 189 ASN A C 1
ATOM 1523 O O . ASN A 1 189 ? -55.298 23.177 55.977 1.00 44.97 189 ASN A O 1
ATOM 1527 N N . ASN A 1 190 ? -55.726 25.281 56.619 1.00 44.22 190 ASN A N 1
ATOM 1528 C CA . ASN A 1 190 ? -54.796 25.282 57.744 1.00 44.22 190 ASN A CA 1
ATOM 1529 C C . ASN A 1 190 ? -55.457 25.920 58.978 1.00 44.22 190 ASN A C 1
ATOM 1531 O O . ASN A 1 190 ? -55.978 27.033 58.920 1.00 44.22 190 ASN A O 1
ATOM 1535 N N . LYS A 1 191 ? -55.493 25.145 60.065 1.00 47.44 191 LYS A N 1
ATOM 1536 C CA . LYS A 1 191 ? -56.127 25.456 61.348 1.00 47.44 191 LYS A CA 1
ATOM 1537 C C . LYS A 1 191 ? -55.241 26.416 62.140 1.00 47.44 191 LYS A C 1
ATOM 1539 O O . LYS A 1 191 ? -54.091 26.095 62.418 1.00 47.44 191 LYS A O 1
ATOM 1544 N N . GLY A 1 192 ? -55.807 27.541 62.560 1.00 48.44 192 GLY A N 1
ATOM 1545 C CA . GLY A 1 192 ? -55.354 28.264 63.741 1.00 48.44 192 GLY A CA 1
ATOM 1546 C C . GLY A 1 192 ? -56.271 27.917 64.908 1.00 48.44 192 GLY A C 1
ATOM 1547 O O . GLY A 1 192 ? -57.479 28.107 64.775 1.00 48.44 192 GLY A O 1
ATOM 1548 N N . LEU A 1 193 ? -55.693 27.365 65.978 1.00 42.28 193 LEU A N 1
ATOM 1549 C CA . LEU A 1 193 ? -56.033 27.532 67.403 1.00 42.28 193 LEU A CA 1
ATOM 1550 C C . LEU A 1 193 ? -55.223 26.534 68.234 1.00 42.28 193 LEU A C 1
ATOM 1552 O O . LEU A 1 193 ? -55.353 25.316 67.977 1.00 42.28 193 LEU A O 1
#

Solvent-accessible surface area (backbone atoms only — not comparable to full-atom values): 11953 Å² total; per-residue (Å²): 141,85,82,86,84,92,80,80,79,83,80,78,69,84,78,69,84,74,70,76,77,71,76,45,75,65,53,56,52,54,50,49,58,56,48,57,64,59,62,76,73,66,88,84,88,78,84,88,71,76,52,72,69,56,49,51,51,49,50,50,53,52,51,51,51,51,51,52,52,52,50,55,53,47,51,38,50,54,52,51,53,50,48,53,52,52,34,52,52,23,51,64,42,23,82,74,73,39,71,75,29,47,56,51,28,53,38,42,54,51,30,51,42,38,25,68,24,31,45,72,36,69,68,51,53,50,50,24,47,74,76,38,47,66,56,41,54,52,19,63,75,42,39,41,90,51,96,80,49,54,79,49,81,57,83,64,56,72,53,52,57,55,52,53,53,53,56,55,62,66,63,71,77,73,77,81,91,79,86,83,92,78,89,86,81,83,87,84,86,84,87,87,132

Foldseek 3Di:
DDDDDDDDDPPPDPPDPPPPPDCPVVNVVVVVVVVVVVVVPDDDDPDDDDDPVRVVVVVVVVVVVVVVVVVLVVVLVVVLVVLVVLLVVLVVVCVPPHDVSVLVNLLSVQLSLQLAQADADPVSLVSNCVPPVPSSVVSPVNGDHDPDHHYDDHPCVVVVVVVVVVVVVVVVPPPDDDDDDDDDDDDDDDDDD